Protein AF-0000000069437913 (afdb_homodimer)

Nearest PDB structures (foldseek):
  1gs3-assembly1_A-2  TM=9.142E-01  e=9.177E-11  Pseudomonas putida
  1opy-assembly1_A-2  TM=9.210E-01  e=1.032E-10  Pseudomonas putida
  3oxa-assembly2_D  TM=9.075E-01  e=1.859E-10  Pseudomonas putida
  1e97-assembly1_A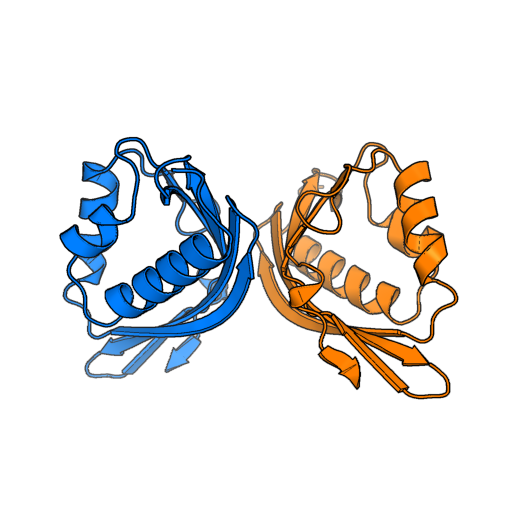-2  TM=9.218E-01  e=3.348E-10  Pseudomonas putida
  3ipt-assembly2_D  TM=9.131E-01  e=4.236E-10  Pseudomonas putida

pLDDT: mean 96.59, std 4.54, range [58.03, 98.88]

Secondary structure (DSSP, 8-state):
----HHHHHHHHHHHHHHHHH--HHHHHTTEEEEEEEE-STTSPEEESHHHHHHHHHTTTTSEEEEEEEEEEE-SSEEEEEEEEEEEETTEEEEE--EEEEEE-TTS-EEEEEEE--GGGPEE-/----HHHHHHHHHHHHHHHHH--HHHHHTTEEEEEEEE-STTSPEEESHHHHHHHHHTTTTSEEEEEEEEEEE-SSEEEEEEEEEEEETTEEEEE--EEEEEE-TTS-EEEEEEE--GGGPEE-

InterPro domains:
  IPR032710 NTF2-like domain superfamily [SSF54427] (4-118)
  IPR037401 SnoaL-like domain [PF12680] (12-111)

Sequence (248 aa):
MTVTREHVLAVVQSYCDLLTSGTAAQIADLYADDATVEDPLGADVLKGREAIQGFYATIEPLDRHGELKLVRATDNEAAFNFELTIRHDNGGMVIAPIDVMTFNDEGKITSMRAFWTQDDIKQLMTVTREHVLAVVQSYCDLLTSGTAAQIADLYADDATVEDPLGADVLKGREAIQGFYATIEPLDRHGELKLVRATDNEAAFNFELTIRHDNGGMVIAPIDVMTFNDEGKITSMRAFWTQDDIKQL

Organism: Mycobacteroides abscessus (strain ATCC 19977 / DSM 44196 / CCUG 20993 / CIP 104536 / JCM 13569 / NCTC 13031 / TMC 1543 / L948) (NCBI:txid561007)

Radius of gyration: 18.68 Å; Cα contacts (8 Å, |Δi|>4): 581; chains: 2; bounding box: 47×55×39 Å

Structure (mmCIF, N/CA/C/O backbone):
data_AF-0000000069437913-model_v1
#
loop_
_entity.id
_entity.type
_entity.pdbx_description
1 polymer 'SnoaL-like domain-containing protein'
#
loop_
_atom_site.group_PDB
_atom_site.id
_atom_site.type_symbol
_atom_site.label_atom_id
_atom_site.label_alt_id
_atom_site.label_comp_id
_atom_site.label_asym_id
_atom_site.label_entity_id
_atom_site.label_seq_id
_atom_site.pdbx_PDB_ins_code
_atom_site.Cartn_x
_atom_site.Cartn_y
_atom_site.Cartn_z
_atom_site.occupancy
_atom_site.B_iso_or_equiv
_atom_site.auth_seq_id
_atom_site.auth_comp_id
_atom_site.auth_asym_id
_atom_site.auth_atom_id
_atom_site.pdbx_PDB_model_num
ATOM 1 N N . MET A 1 1 ? 24.078 11.219 5.145 1 58.03 1 MET A N 1
ATOM 2 C CA . MET A 1 1 ? 23.734 10.07 5.984 1 58.03 1 MET A CA 1
ATOM 3 C C . MET A 1 1 ? 22.719 9.172 5.293 1 58.03 1 MET A C 1
ATOM 5 O O . MET A 1 1 ? 21.859 9.648 4.562 1 58.03 1 MET A O 1
ATOM 9 N N . THR A 1 2 ? 23.016 7.906 5.055 1 77.69 2 THR A N 1
ATOM 10 C CA . THR A 1 2 ? 22.188 7.004 4.27 1 77.69 2 THR A CA 1
ATOM 11 C C . THR A 1 2 ? 20.875 6.691 5 1 77.69 2 THR A C 1
ATOM 13 O O . THR A 1 2 ? 20.891 6.391 6.195 1 77.69 2 THR A O 1
ATOM 16 N N . VAL A 1 3 ? 19.797 7.062 4.473 1 90.19 3 VAL A N 1
ATOM 17 C CA . VAL A 1 3 ? 18.484 6.793 5.051 1 90.19 3 VAL A CA 1
ATOM 18 C C . VAL A 1 3 ? 18.328 5.293 5.309 1 90.19 3 VAL A C 1
ATOM 20 O O . VAL A 1 3 ? 18.734 4.469 4.488 1 90.19 3 VAL A O 1
ATOM 23 N N . THR A 1 4 ? 17.828 4.965 6.559 1 94.75 4 THR A N 1
ATOM 24 C CA . THR A 1 4 ? 17.609 3.576 6.945 1 94.75 4 THR A CA 1
ATOM 25 C C . THR A 1 4 ? 16.125 3.258 7.012 1 94.75 4 THR A C 1
ATOM 27 O O . THR A 1 4 ? 15.289 4.164 6.992 1 94.75 4 THR A O 1
ATOM 30 N N . ARG A 1 5 ? 15.867 1.973 7.051 1 95.62 5 ARG A N 1
ATOM 31 C CA . ARG A 1 5 ? 14.484 1.532 7.227 1 95.62 5 ARG A CA 1
ATOM 32 C C . ARG A 1 5 ? 13.883 2.109 8.5 1 95.62 5 ARG A C 1
ATOM 34 O O . ARG A 1 5 ? 12.719 2.521 8.516 1 95.62 5 ARG A O 1
ATOM 41 N N . GLU A 1 6 ? 14.641 2.139 9.57 1 95.75 6 GLU A N 1
ATOM 42 C CA . GLU A 1 6 ? 14.188 2.691 10.836 1 95.75 6 GLU A CA 1
ATOM 43 C C . GLU A 1 6 ? 13.781 4.156 10.688 1 95.75 6 GLU A C 1
ATOM 45 O O . GLU A 1 6 ? 12.789 4.594 11.266 1 95.75 6 GLU A O 1
ATOM 50 N N . HIS A 1 7 ? 14.57 4.867 9.969 1 96.94 7 HIS A N 1
ATOM 51 C CA . HIS A 1 7 ? 14.25 6.27 9.719 1 96.94 7 HIS A CA 1
ATOM 52 C C . HIS A 1 7 ? 12.945 6.41 8.945 1 96.94 7 HIS A C 1
ATOM 54 O O . HIS A 1 7 ? 12.102 7.238 9.289 1 96.94 7 HIS A O 1
ATOM 60 N N . VAL A 1 8 ? 12.812 5.637 7.891 1 97.62 8 VAL A N 1
ATOM 61 C CA . VAL A 1 8 ? 11.609 5.668 7.066 1 97.62 8 VAL A CA 1
ATOM 62 C C . VAL A 1 8 ? 10.383 5.363 7.922 1 97.62 8 VAL A C 1
ATOM 64 O O . VAL A 1 8 ? 9.383 6.078 7.867 1 97.62 8 VAL A O 1
ATOM 67 N N . LEU A 1 9 ? 10.461 4.344 8.781 1 98 9 LEU A N 1
ATOM 68 C CA . LEU A 1 9 ? 9.359 3.977 9.672 1 98 9 LEU A CA 1
ATOM 69 C C . LEU A 1 9 ? 9.023 5.121 10.617 1 98 9 LEU A C 1
ATOM 71 O O . LEU A 1 9 ? 7.852 5.391 10.883 1 98 9 LEU A O 1
ATOM 75 N N . ALA A 1 10 ? 10.016 5.77 11.094 1 97.94 10 ALA A N 1
ATOM 76 C CA . ALA A 1 10 ? 9.82 6.891 12.008 1 97.94 10 ALA A CA 1
ATOM 77 C C . ALA A 1 10 ? 9.117 8.055 11.32 1 97.94 10 ALA A C 1
ATOM 79 O O . ALA A 1 10 ? 8.258 8.711 11.914 1 97.94 10 ALA A O 1
ATOM 80 N N . VAL A 1 11 ? 9.531 8.328 10.086 1 98.38 11 VAL A N 1
ATOM 81 C CA . VAL A 1 11 ? 8.914 9.422 9.344 1 98.38 11 VAL A CA 1
ATOM 82 C C . VAL A 1 11 ? 7.441 9.109 9.078 1 98.38 11 VAL A C 1
ATOM 84 O O . VAL A 1 11 ? 6.578 9.977 9.227 1 98.38 11 VAL A O 1
ATOM 87 N N . VAL A 1 12 ? 7.129 7.891 8.695 1 98.69 12 VAL A N 1
ATOM 88 C CA . VAL A 1 12 ? 5.75 7.484 8.461 1 98.69 12 VAL A CA 1
ATOM 89 C C . VAL A 1 12 ? 4.93 7.668 9.734 1 98.69 12 VAL A C 1
ATOM 91 O O . VAL A 1 12 ? 3.816 8.195 9.695 1 98.69 12 VAL A O 1
ATOM 94 N N . GLN A 1 13 ? 5.48 7.215 10.875 1 98.56 13 GLN A N 1
ATOM 95 C CA . GLN A 1 13 ? 4.801 7.402 12.156 1 98.56 13 GLN A CA 1
ATOM 96 C C . GLN A 1 13 ? 4.586 8.883 12.453 1 98.56 13 GLN A C 1
ATOM 98 O O . GLN A 1 13 ? 3.5 9.289 12.875 1 98.56 13 GLN A O 1
ATOM 103 N N . SER A 1 14 ? 5.621 9.664 12.297 1 98.44 14 SER A N 1
ATOM 104 C CA . SER A 1 14 ? 5.516 11.102 12.516 1 98.44 14 SER A CA 1
ATOM 105 C C . SER A 1 14 ? 4.438 11.719 11.641 1 98.44 14 SER A C 1
ATOM 107 O O . SER A 1 14 ? 3.701 12.609 12.078 1 98.44 14 SER A O 1
ATOM 109 N N . TYR A 1 15 ? 4.434 11.32 10.352 1 98.62 15 TYR A N 1
ATOM 110 C CA . TYR A 1 15 ? 3.41 11.797 9.43 1 98.62 15 TYR A CA 1
ATOM 111 C C . TYR A 1 15 ? 2.014 11.57 9.992 1 98.62 15 TYR A C 1
ATOM 113 O O . TYR A 1 15 ? 1.207 12.5 10.062 1 98.62 15 TYR A O 1
ATOM 121 N N . CYS A 1 16 ? 1.692 10.383 10.492 1 98.31 16 CYS A N 1
ATOM 122 C CA . CYS A 1 16 ? 0.382 10.062 11.047 1 98.31 16 CYS A CA 1
ATOM 123 C C . CYS A 1 16 ? 0.111 10.867 12.312 1 98.31 16 CYS A C 1
ATOM 125 O O . CYS A 1 16 ? -1.002 11.352 12.516 1 98.31 16 CYS A O 1
ATOM 127 N N . ASP A 1 17 ? 1.141 10.961 13.18 1 98.19 17 ASP A N 1
ATOM 128 C CA . ASP A 1 17 ? 1 11.758 14.391 1 98.19 17 ASP A CA 1
ATOM 129 C C . ASP A 1 17 ? 0.655 13.211 14.062 1 98.19 17 ASP A C 1
ATOM 131 O O . ASP A 1 17 ? -0.213 13.805 14.695 1 98.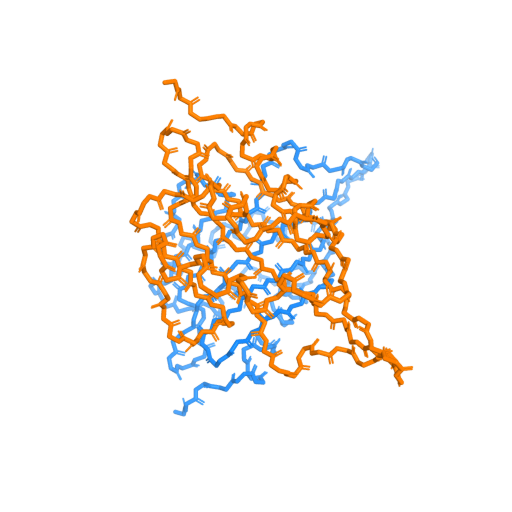19 17 ASP A O 1
ATOM 135 N N . LE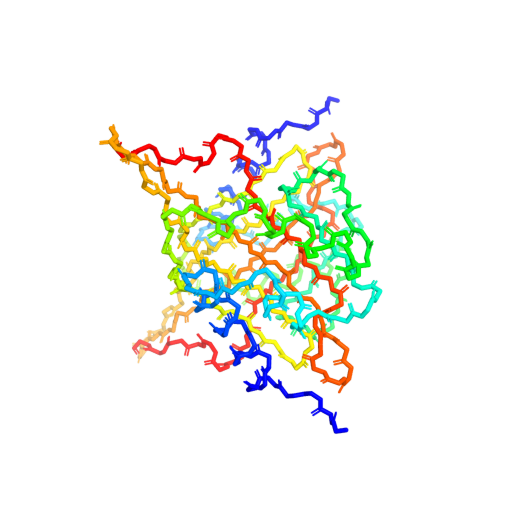U A 1 18 ? 1.37 13.727 13.07 1 98.31 18 LEU A N 1
ATOM 136 C CA . LEU A 1 18 ? 1.172 15.125 12.695 1 98.31 18 LEU A CA 1
ATOM 137 C C . LEU A 1 18 ? -0.181 15.32 12.023 1 98.31 18 LEU A C 1
ATOM 139 O O . LEU A 1 18 ? -0.792 16.375 12.141 1 98.31 18 LEU A O 1
ATOM 143 N N . LEU A 1 19 ? -0.685 14.344 11.25 1 97.38 19 LEU A N 1
ATOM 144 C CA . LEU A 1 19 ? -2.039 14.414 10.711 1 97.38 19 LEU A CA 1
ATOM 145 C C . LEU A 1 19 ? -3.062 14.57 11.836 1 97.38 19 LEU A C 1
ATOM 147 O O . LEU A 1 19 ? -4.125 15.156 11.633 1 97.38 19 LEU A O 1
ATOM 151 N N . THR A 1 20 ? -2.768 13.984 13 1 96.94 20 THR A N 1
ATOM 152 C CA . THR A 1 20 ? -3.67 14.039 14.141 1 96.94 20 THR A CA 1
ATOM 153 C C . THR A 1 20 ? -3.635 15.422 14.797 1 96.94 20 THR A C 1
ATOM 155 O O . THR A 1 20 ? -4.68 15.992 15.117 1 96.94 20 THR A O 1
ATOM 158 N N . SER A 1 21 ? -2.383 15.992 14.945 1 95.88 21 SER A N 1
ATOM 159 C CA . SER A 1 21 ? -2.334 17.156 15.828 1 95.88 21 SER A CA 1
ATOM 160 C C . SER A 1 21 ? -1.354 18.203 15.312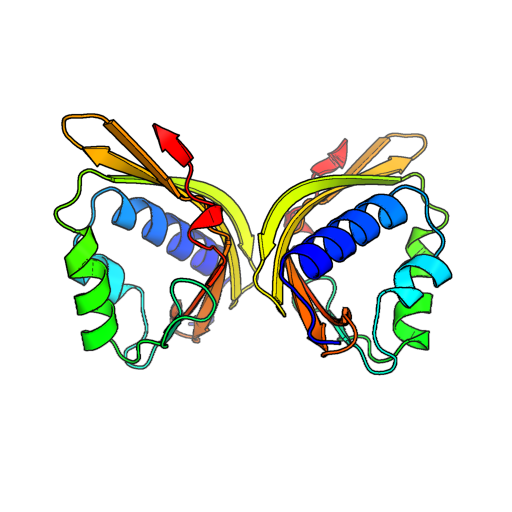 1 95.88 21 SER A C 1
ATOM 162 O O . SER A 1 21 ? -1.175 19.25 15.93 1 95.88 21 SER A O 1
ATOM 164 N N . GLY A 1 22 ? -0.72 17.922 14.219 1 97.38 22 GLY A N 1
ATOM 165 C CA . GLY A 1 22 ? 0.305 18.844 13.742 1 97.38 22 GLY A CA 1
ATOM 166 C C . GLY A 1 22 ? -0.246 19.938 12.859 1 97.38 22 GLY A C 1
ATOM 167 O O . GLY A 1 22 ? -1.435 19.953 12.531 1 97.38 22 GLY A O 1
ATOM 168 N N . THR A 1 23 ? 0.633 20.922 12.508 1 98.19 23 THR A N 1
ATOM 169 C CA . THR A 1 23 ? 0.297 22 11.578 1 98.19 23 THR A CA 1
ATOM 170 C C . THR A 1 23 ? 0.65 21.609 10.148 1 98.19 23 THR A C 1
ATOM 172 O O . THR A 1 23 ? 1.403 20.656 9.93 1 98.19 23 THR A O 1
ATOM 175 N N . ALA A 1 24 ? 0.096 22.391 9.211 1 98.25 24 ALA A N 1
ATOM 176 C CA . ALA A 1 24 ? 0.416 22.188 7.801 1 98.25 24 ALA A CA 1
ATOM 177 C C . ALA A 1 24 ? 1.916 22.328 7.555 1 98.25 24 ALA A C 1
ATOM 179 O O . ALA A 1 24 ? 2.496 21.562 6.781 1 98.25 24 ALA A O 1
ATOM 180 N N . ALA A 1 25 ? 2.516 23.297 8.18 1 98.38 25 ALA A N 1
ATOM 181 C CA . ALA A 1 25 ? 3.945 23.531 8.008 1 98.38 25 ALA A CA 1
ATOM 182 C C . ALA A 1 25 ? 4.77 22.375 8.539 1 98.38 25 ALA A C 1
ATOM 184 O O . ALA A 1 25 ? 5.762 21.969 7.926 1 98.38 25 ALA A O 1
ATOM 185 N N . GLN A 1 26 ? 4.391 21.828 9.672 1 98.56 26 GLN A N 1
ATOM 186 C CA . GLN A 1 26 ? 5.094 20.703 10.258 1 98.56 26 GLN A CA 1
ATOM 187 C C . GLN A 1 26 ? 5.02 19.469 9.359 1 98.56 26 GLN A C 1
ATOM 189 O O . GLN A 1 26 ? 6.012 18.75 9.188 1 98.56 26 GLN A O 1
ATOM 194 N N . ILE A 1 27 ? 3.803 19.203 8.812 1 98.56 27 ILE A N 1
ATOM 195 C CA . ILE A 1 27 ? 3.65 18.078 7.902 1 98.56 27 ILE A CA 1
ATOM 196 C C . ILE A 1 27 ? 4.492 18.297 6.648 1 98.56 27 ILE A C 1
ATOM 198 O O . ILE A 1 27 ? 5.223 17.406 6.215 1 98.56 27 ILE A O 1
ATOM 202 N N . ALA A 1 28 ? 4.43 19.5 6.078 1 98.5 28 ALA A N 1
ATOM 203 C CA . ALA A 1 28 ? 5.18 19.844 4.867 1 98.5 28 ALA A CA 1
ATOM 204 C C . ALA A 1 28 ? 6.68 19.688 5.094 1 98.5 28 ALA A C 1
ATOM 206 O O . ALA A 1 28 ? 7.43 19.406 4.16 1 98.5 28 ALA A O 1
ATOM 207 N N . ASP A 1 29 ? 7.137 19.875 6.305 1 98.31 29 ASP A N 1
ATOM 208 C CA . ASP A 1 29 ? 8.555 19.797 6.637 1 98.31 29 ASP A CA 1
ATOM 209 C C . ASP A 1 29 ? 9.086 18.375 6.473 1 98.31 29 ASP A C 1
ATOM 211 O O . ASP A 1 29 ? 10.305 18.172 6.383 1 98.31 29 ASP A O 1
ATOM 215 N N . LEU A 1 30 ? 8.234 17.391 6.445 1 98.5 30 LEU A N 1
ATOM 216 C CA . LEU A 1 30 ? 8.648 16.016 6.227 1 98.5 30 LEU A CA 1
ATOM 217 C C . LEU A 1 30 ? 9.031 15.781 4.77 1 98.5 30 LEU A C 1
ATOM 219 O O . LEU A 1 30 ? 9.695 14.797 4.445 1 98.5 30 LEU A O 1
ATOM 223 N N . TYR A 1 31 ? 8.555 16.688 3.881 1 98.75 31 TYR A N 1
ATOM 224 C CA . TYR A 1 31 ? 8.719 16.516 2.441 1 98.75 31 TYR A CA 1
ATOM 225 C C . TYR A 1 31 ? 9.938 17.266 1.933 1 98.75 31 TYR A C 1
ATOM 227 O O . TYR A 1 31 ? 10.312 18.297 2.486 1 98.75 31 TYR A O 1
ATOM 235 N N . ALA A 1 32 ? 10.586 16.703 0.875 1 98.44 32 ALA A N 1
ATOM 236 C CA . ALA A 1 32 ? 11.594 17.453 0.12 1 98.44 32 ALA A CA 1
ATOM 237 C C . ALA A 1 32 ? 10.977 18.656 -0.583 1 98.44 32 ALA A C 1
ATOM 239 O O . ALA A 1 32 ? 9.773 18.672 -0.853 1 98.44 32 ALA A O 1
ATOM 240 N N . ASP A 1 33 ? 11.75 19.578 -1.007 1 97.56 33 ASP A N 1
ATOM 241 C CA . ASP A 1 33 ? 11.281 20.844 -1.566 1 97.56 33 ASP A CA 1
ATOM 242 C C . ASP A 1 33 ? 10.57 20.625 -2.898 1 97.56 33 ASP A C 1
ATOM 244 O O . ASP A 1 33 ? 9.656 21.375 -3.256 1 97.56 33 ASP A O 1
ATOM 248 N N . ASP A 1 34 ? 10.984 19.641 -3.574 1 97.81 34 ASP A N 1
ATOM 249 C CA . ASP A 1 34 ? 10.414 19.391 -4.895 1 97.81 34 ASP A CA 1
ATOM 250 C C . ASP A 1 34 ? 9.523 18.141 -4.871 1 97.81 34 ASP A C 1
ATOM 252 O O . ASP A 1 34 ? 9.305 17.516 -5.902 1 97.81 34 ASP A O 1
ATOM 256 N N . ALA A 1 35 ? 9.078 17.766 -3.719 1 98.75 35 ALA A N 1
ATOM 257 C CA . ALA A 1 35 ? 8.281 16.547 -3.555 1 98.75 35 ALA A CA 1
ATOM 258 C C . ALA A 1 35 ? 6.945 16.672 -4.281 1 98.75 35 ALA A C 1
ATOM 260 O O . ALA A 1 35 ? 6.523 17.781 -4.633 1 98.75 35 ALA A O 1
ATOM 261 N N . THR A 1 36 ? 6.316 15.539 -4.543 1 98.81 36 THR A N 1
ATOM 262 C CA . THR A 1 36 ? 5.004 15.5 -5.176 1 98.81 36 THR A CA 1
ATOM 263 C C . THR A 1 36 ? 4.008 14.734 -4.309 1 98.81 36 THR A C 1
ATOM 265 O O . THR A 1 36 ? 4.387 13.805 -3.596 1 98.81 36 THR A O 1
ATOM 268 N N . VAL A 1 37 ? 2.723 15.141 -4.387 1 98.69 37 VAL A N 1
ATOM 269 C CA . VAL A 1 37 ? 1.638 14.469 -3.676 1 98.69 37 VAL A CA 1
ATOM 270 C C . VAL A 1 37 ? 0.465 14.242 -4.625 1 98.69 37 VAL A C 1
ATOM 272 O O . VAL A 1 37 ? -0.006 15.172 -5.281 1 98.69 37 VAL A O 1
ATOM 275 N N . GLU A 1 38 ? 0.134 13.047 -4.805 1 98.44 38 GLU A N 1
ATOM 276 C CA . GLU A 1 38 ? -1.088 12.641 -5.496 1 98.44 38 GLU A CA 1
ATOM 277 C C . GLU A 1 38 ? -2.131 12.125 -4.508 1 98.44 38 GLU A C 1
ATOM 279 O O . GLU A 1 38 ? -2.016 11 -4.012 1 98.44 38 GLU A O 1
ATOM 284 N N . ASP A 1 39 ? -3.139 12.938 -4.191 1 96.94 39 ASP A N 1
ATOM 285 C CA . ASP A 1 39 ? -4.125 12.594 -3.174 1 96.94 39 ASP A CA 1
ATOM 286 C C . ASP A 1 39 ? -5.492 13.188 -3.506 1 96.94 39 ASP A C 1
ATOM 288 O O . ASP A 1 39 ? -5.68 14.406 -3.418 1 96.94 39 ASP A O 1
ATOM 292 N N . PRO A 1 40 ? -6.535 12.273 -3.828 1 96.31 40 PRO A N 1
ATOM 293 C CA . PRO A 1 40 ? -6.469 10.812 -3.949 1 96.31 40 PRO A CA 1
ATOM 294 C C . PRO A 1 40 ? -5.828 10.359 -5.258 1 96.31 40 PRO A C 1
ATOM 296 O O . PRO A 1 40 ? -5.395 11.188 -6.059 1 96.31 40 PRO A O 1
ATOM 299 N N . LEU A 1 41 ? -5.699 8.969 -5.34 1 92.06 41 LEU A N 1
ATOM 300 C CA . LEU A 1 41 ? -5.191 8.383 -6.574 1 92.06 41 LEU A CA 1
ATOM 301 C C . LEU A 1 41 ? -5.965 8.898 -7.781 1 92.06 41 LEU A C 1
ATOM 303 O O . LEU A 1 41 ? -7.199 8.914 -7.77 1 92.06 41 LEU A O 1
ATOM 307 N N . GLY A 1 42 ? -5.254 9.367 -8.812 1 90.12 42 GLY A N 1
ATOM 308 C CA . GLY A 1 42 ? -5.902 9.875 -10.016 1 90.12 42 GLY A CA 1
ATOM 309 C C . GLY A 1 42 ? -6.105 11.375 -10 1 90.12 42 GLY A C 1
ATOM 310 O O . GLY A 1 42 ? -6.438 11.969 -11.023 1 90.12 42 GLY A O 1
ATOM 311 N N . ALA A 1 43 ? -6.051 12.016 -8.852 1 93.31 43 ALA A N 1
ATOM 312 C CA . ALA A 1 43 ? -6.172 13.469 -8.766 1 93.31 43 ALA A CA 1
ATOM 313 C C . ALA A 1 43 ? -4.949 14.156 -9.359 1 93.31 43 ALA A C 1
ATOM 315 O O . ALA A 1 43 ? -3.939 13.508 -9.648 1 93.31 43 ALA A O 1
ATOM 316 N N . ASP A 1 44 ? -5.066 15.453 -9.531 1 95.75 44 ASP A N 1
ATOM 317 C CA . ASP A 1 44 ? -3.922 16.25 -9.961 1 95.75 44 ASP A CA 1
ATOM 318 C C . ASP A 1 44 ? -2.783 16.172 -8.953 1 95.75 44 ASP A C 1
ATOM 320 O O . ASP A 1 44 ? -3.016 16.219 -7.742 1 95.75 44 ASP A O 1
ATOM 324 N N . VAL A 1 45 ? -1.619 16.047 -9.5 1 98 45 VAL A N 1
ATOM 325 C CA . VAL A 1 45 ? -0.431 15.914 -8.664 1 98 45 VAL A CA 1
ATOM 326 C C . VAL A 1 45 ? 0.03 17.297 -8.195 1 98 45 VAL A C 1
ATOM 328 O O . VAL A 1 45 ? 0.24 18.203 -9.008 1 98 45 VAL A O 1
ATOM 331 N N . LEU A 1 46 ? 0.103 17.484 -6.852 1 98.5 46 LEU A N 1
ATOM 332 C CA . LEU A 1 46 ? 0.722 18.672 -6.27 1 98.5 46 LEU A CA 1
ATOM 333 C C . LEU A 1 46 ? 2.242 18.578 -6.352 1 98.5 46 LEU A C 1
ATOM 335 O O . LEU A 1 46 ? 2.82 17.516 -6.16 1 98.5 46 LEU A O 1
ATOM 339 N N . LYS A 1 47 ? 2.871 19.75 -6.617 1 98.5 47 LYS A N 1
ATOM 340 C CA . LYS A 1 47 ? 4.328 19.766 -6.719 1 98.5 47 LYS A CA 1
ATOM 341 C C . LYS A 1 47 ? 4.922 20.906 -5.906 1 98.5 47 LYS A C 1
ATOM 343 O O . LYS A 1 47 ? 4.523 22.062 -6.07 1 98.5 47 LYS A O 1
ATOM 348 N N . GLY A 1 48 ? 5.867 20.469 -5.109 1 98.38 48 GLY A N 1
ATOM 349 C CA . GLY A 1 48 ? 6.609 21.484 -4.371 1 98.38 48 GLY A CA 1
ATOM 350 C C . GLY A 1 48 ? 6.031 21.766 -2.996 1 98.38 48 GLY A C 1
ATOM 351 O O . GLY A 1 48 ? 4.848 21.516 -2.754 1 98.38 48 GLY A O 1
ATOM 352 N N . ARG A 1 49 ? 6.902 22.266 -2.186 1 97.44 49 ARG A N 1
ATOM 353 C CA . ARG A 1 49 ? 6.59 22.453 -0.771 1 97.44 49 ARG A CA 1
ATOM 354 C C . ARG A 1 49 ? 5.402 23.391 -0.588 1 97.44 49 ARG A C 1
ATOM 356 O O . ARG A 1 49 ? 4.543 23.156 0.263 1 97.44 49 ARG A O 1
ATOM 363 N N . GLU A 1 50 ? 5.34 24.469 -1.279 1 98 50 GLU A N 1
ATOM 364 C CA . GLU A 1 50 ? 4.262 25.438 -1.128 1 98 50 GLU A CA 1
ATOM 365 C C . GLU A 1 50 ? 2.904 24.812 -1.439 1 98 50 GLU A C 1
ATOM 367 O O . GLU A 1 50 ? 1.949 24.984 -0.677 1 98 50 GLU A O 1
ATOM 372 N N . ALA A 1 51 ? 2.818 24.156 -2.58 1 98.38 51 ALA A N 1
ATOM 373 C CA . ALA A 1 51 ? 1.577 23.484 -2.955 1 98.38 51 ALA A CA 1
ATOM 374 C C . ALA A 1 51 ? 1.182 22.438 -1.915 1 98.38 51 ALA A C 1
ATOM 376 O O . ALA A 1 51 ? 0.01 22.328 -1.546 1 98.38 51 ALA A O 1
ATOM 377 N N . ILE A 1 52 ? 2.148 21.672 -1.435 1 98.56 52 ILE A N 1
ATOM 378 C CA . ILE A 1 52 ? 1.91 20.609 -0.463 1 98.56 52 ILE A CA 1
ATOM 379 C C . ILE A 1 52 ? 1.443 21.219 0.859 1 98.56 52 ILE A C 1
ATOM 381 O O . ILE A 1 52 ? 0.471 20.75 1.455 1 98.56 52 ILE A O 1
ATOM 385 N N . GLN A 1 53 ? 2.152 22.25 1.303 1 98.56 53 GLN A N 1
ATOM 386 C CA . GLN A 1 53 ? 1.724 22.922 2.527 1 98.56 53 GLN A CA 1
ATOM 387 C C . GLN A 1 53 ? 0.307 23.469 2.387 1 98.56 53 GLN A C 1
ATOM 389 O O . GLN A 1 53 ? -0.484 23.406 3.33 1 98.56 53 GLN A O 1
ATOM 394 N N . GLY A 1 54 ? 0.001 24.078 1.244 1 98.38 54 GLY A N 1
ATOM 395 C CA . GLY A 1 54 ? -1.347 24.562 0.982 1 98.38 54 GLY A CA 1
ATOM 396 C C . GLY A 1 54 ? -2.396 23.469 1.085 1 98.38 54 GLY A C 1
ATOM 397 O O . GLY A 1 54 ? -3.482 23.703 1.622 1 98.38 54 GLY A O 1
ATOM 398 N N . PHE A 1 55 ? -2.1 22.359 0.523 1 98 55 PHE A N 1
ATOM 399 C CA . PHE A 1 55 ? -2.992 21.203 0.587 1 98 55 PHE A CA 1
ATOM 400 C C . PHE A 1 55 ? -3.295 20.828 2.035 1 98 55 PHE A C 1
ATOM 402 O O . PHE A 1 55 ? -4.457 20.688 2.416 1 98 55 PHE A O 1
ATOM 409 N N . TYR A 1 56 ? -2.297 20.672 2.902 1 98.12 56 TYR A N 1
ATOM 410 C CA . TYR A 1 56 ? -2.48 20.25 4.289 1 98.12 56 TYR A CA 1
ATOM 411 C C . TYR A 1 56 ? -3.096 21.375 5.117 1 98.12 56 TYR A C 1
ATOM 413 O O . TYR A 1 56 ? -3.654 21.125 6.188 1 98.12 56 TYR A O 1
ATOM 421 N N . ALA A 1 57 ? -2.957 22.641 4.699 1 98.25 57 ALA A N 1
ATOM 422 C CA . ALA A 1 57 ? -3.604 23.766 5.375 1 98.25 57 ALA A CA 1
ATOM 423 C C . ALA A 1 57 ? -5.121 23.594 5.375 1 98.25 57 ALA A C 1
ATOM 425 O O . ALA A 1 57 ? -5.805 24.094 6.273 1 98.25 57 ALA A O 1
ATOM 426 N N . THR A 1 58 ? -5.641 22.922 4.375 1 95.88 58 THR A N 1
ATOM 427 C CA . THR A 1 58 ? -7.078 22.703 4.266 1 95.88 58 THR A CA 1
ATOM 428 C C . THR A 1 58 ? -7.555 21.688 5.293 1 95.88 58 THR A C 1
ATOM 430 O O . THR A 1 58 ? -8.742 21.641 5.637 1 95.88 58 THR A O 1
ATOM 433 N N . ILE A 1 59 ? -6.707 20.828 5.797 1 94.88 59 ILE A N 1
ATOM 434 C CA . ILE A 1 59 ? -7.043 19.781 6.75 1 94.88 59 ILE A CA 1
ATOM 435 C C . ILE A 1 59 ? -6.746 20.25 8.172 1 94.88 59 ILE A C 1
ATOM 437 O O . ILE A 1 59 ? -7.344 19.766 9.133 1 94.88 59 ILE A O 1
ATOM 441 N N . GLU A 1 60 ? -5.852 21.141 8.32 1 96.38 60 GLU A N 1
ATOM 442 C CA . GLU A 1 60 ? -5.324 21.609 9.602 1 96.38 60 GLU A CA 1
ATOM 443 C C . GLU A 1 60 ? -6.449 22.031 10.539 1 96.38 60 GLU A C 1
ATOM 445 O O . GLU A 1 60 ? -6.441 21.672 11.719 1 96.38 60 GLU A O 1
ATOM 450 N N . PRO A 1 61 ? -7.512 22.766 10.094 1 95.5 61 PRO A N 1
ATOM 451 C CA . PRO A 1 61 ? -8.531 23.234 11.031 1 95.5 61 PRO A CA 1
ATOM 452 C C . PRO A 1 61 ? -9.539 22.156 11.406 1 95.5 61 PRO A C 1
ATOM 454 O O . PRO A 1 61 ? -10.383 22.359 12.281 1 95.5 61 PRO A O 1
ATOM 457 N N . LEU A 1 62 ? -9.5 21.031 10.773 1 95.25 62 LEU A N 1
ATOM 458 C CA . LEU A 1 62 ? -10.492 19.984 11.008 1 95.25 62 LEU A CA 1
ATOM 459 C C . LEU A 1 62 ? -10.195 19.234 12.305 1 95.25 62 LEU A C 1
ATOM 461 O O . LEU A 1 62 ? -9.047 19.172 12.75 1 95.25 62 LEU A O 1
ATOM 465 N N . ASP A 1 63 ? -11.258 18.781 12.953 1 96.44 63 ASP A N 1
ATOM 466 C CA . ASP A 1 63 ? -11.102 17.781 14.016 1 96.44 63 ASP A CA 1
ATOM 467 C C . ASP A 1 63 ? -10.773 16.406 13.438 1 96.44 63 ASP A C 1
ATOM 469 O O . ASP A 1 63 ? -11.648 15.734 12.891 1 96.44 63 ASP A O 1
ATOM 473 N N . ARG A 1 64 ? -9.617 16 13.641 1 97.25 64 ARG A N 1
ATOM 474 C CA . ARG A 1 64 ? -9.117 14.828 12.922 1 97.25 64 ARG A CA 1
ATOM 475 C C . ARG A 1 64 ? -8.242 13.961 13.82 1 97.25 64 ARG A C 1
ATOM 477 O O . ARG A 1 64 ? -7.637 14.461 14.773 1 97.25 64 ARG A O 1
ATOM 484 N N . HIS A 1 65 ? -8.156 12.734 13.492 1 97.62 65 HIS A N 1
ATOM 485 C CA . HIS A 1 65 ? -7.316 11.758 14.18 1 97.62 65 HIS A CA 1
ATOM 486 C C . HIS A 1 65 ? -6.777 10.711 13.203 1 97.62 65 HIS A C 1
ATOM 488 O O . HIS A 1 65 ? -7.551 10.039 12.516 1 97.62 65 HIS A O 1
ATOM 494 N N . GLY A 1 66 ? -5.508 10.633 13.125 1 97.88 66 GLY A N 1
ATOM 495 C CA . GLY A 1 66 ? -4.848 9.625 12.32 1 97.88 66 GLY A CA 1
ATOM 496 C C . GLY A 1 66 ? -4.285 8.477 13.141 1 97.88 66 GLY A C 1
ATOM 497 O O . GLY A 1 66 ? -3.684 8.695 14.188 1 97.88 66 GLY A O 1
ATOM 498 N N . GLU A 1 67 ? -4.488 7.309 12.664 1 98.44 67 GLU A N 1
ATOM 499 C CA . GLU A 1 67 ? -3.953 6.121 13.328 1 98.44 67 GLU A CA 1
ATOM 500 C C . GLU A 1 67 ? -3.316 5.168 12.32 1 98.44 67 GLU A C 1
ATOM 502 O O . GLU A 1 67 ? -3.994 4.656 11.422 1 98.44 67 GLU A O 1
ATOM 507 N N . LEU A 1 68 ? -2.033 4.941 12.484 1 98.69 68 LEU A N 1
ATOM 508 C CA . LEU A 1 68 ? -1.321 3.994 11.633 1 98.69 68 LEU A CA 1
ATOM 509 C C . LEU A 1 68 ? -1.77 2.564 11.922 1 98.69 68 LEU A C 1
ATOM 511 O O . LEU A 1 68 ? -1.808 2.141 13.078 1 98.69 68 LEU A O 1
ATOM 515 N N . LYS A 1 69 ? -2.178 1.843 10.906 1 98.5 69 LYS A N 1
ATOM 516 C CA . LYS A 1 69 ? -2.688 0.487 11.086 1 98.5 69 LYS A CA 1
ATOM 517 C C . LYS A 1 69 ? -1.653 -0.551 10.664 1 98.5 69 LYS A C 1
ATOM 519 O O . LYS A 1 69 ? -1.481 -1.574 11.328 1 98.5 69 LYS A O 1
ATOM 524 N N . LEU A 1 70 ? -0.962 -0.394 9.555 1 98.44 70 LEU A N 1
ATOM 525 C CA . LEU A 1 70 ? 0.042 -1.288 8.984 1 98.44 70 LEU A CA 1
ATOM 526 C C . LEU A 1 70 ? 1.071 -0.507 8.18 1 98.44 70 LEU A C 1
ATOM 528 O O . LEU A 1 70 ? 0.713 0.399 7.422 1 98.44 70 LEU A O 1
ATOM 532 N N . VAL A 1 71 ? 2.33 -0.842 8.305 1 98.62 71 VAL A N 1
ATOM 533 C CA . VAL A 1 71 ? 3.371 -0.213 7.496 1 98.62 71 VAL A CA 1
ATOM 534 C C . VAL A 1 71 ? 4.375 -1.267 7.031 1 98.62 71 VAL A C 1
ATOM 536 O O . VAL A 1 71 ? 4.734 -2.168 7.793 1 98.62 71 VAL A O 1
ATOM 539 N N . ARG A 1 72 ? 4.77 -1.221 5.805 1 98.69 72 ARG A N 1
ATOM 540 C CA . ARG A 1 72 ? 5.875 -1.944 5.184 1 98.69 72 ARG A CA 1
ATOM 541 C C . ARG A 1 72 ? 6.883 -0.98 4.57 1 98.69 72 ARG A C 1
ATOM 543 O O . ARG A 1 72 ? 6.508 -0.042 3.865 1 98.69 72 ARG A O 1
ATOM 550 N N . ALA A 1 73 ? 8.125 -1.21 4.844 1 97.62 73 ALA A N 1
ATOM 551 C CA . ALA A 1 73 ? 9.109 -0.216 4.414 1 97.62 73 ALA A CA 1
ATOM 552 C C . ALA A 1 73 ? 10.461 -0.865 4.129 1 97.62 73 ALA A C 1
ATOM 554 O O . ALA A 1 73 ? 10.766 -1.936 4.66 1 97.62 73 ALA A O 1
ATOM 555 N N . THR A 1 74 ? 11.219 -0.254 3.234 1 95 74 THR A N 1
ATOM 556 C CA . THR A 1 74 ? 12.656 -0.435 3.086 1 95 74 THR A CA 1
ATOM 557 C C . THR A 1 74 ? 13.406 0.827 3.5 1 95 74 THR A C 1
ATOM 559 O O . THR A 1 74 ? 12.906 1.618 4.301 1 95 74 THR A O 1
ATOM 562 N N . ASP A 1 75 ? 14.609 1.006 2.93 1 93.62 75 ASP A N 1
ATOM 563 C CA . ASP A 1 75 ? 15.422 2.152 3.332 1 93.62 75 ASP A CA 1
ATOM 564 C C . ASP A 1 75 ? 15.07 3.387 2.498 1 93.62 75 ASP A C 1
ATOM 566 O O . ASP A 1 75 ? 15.578 4.48 2.758 1 93.62 75 ASP A O 1
ATOM 570 N N . ASN A 1 76 ? 14.156 3.291 1.557 1 95.44 76 ASN A N 1
ATOM 571 C CA . ASN A 1 76 ? 13.867 4.496 0.788 1 95.44 76 ASN A CA 1
ATOM 572 C C . ASN A 1 76 ? 12.43 4.512 0.284 1 95.44 76 ASN A C 1
ATOM 574 O O . ASN A 1 76 ? 12.062 5.34 -0.552 1 95.44 76 ASN A O 1
ATOM 578 N N . GLU A 1 77 ? 11.672 3.568 0.68 1 97.75 77 GLU A N 1
ATOM 579 C CA . GLU A 1 77 ? 10.281 3.514 0.23 1 97.75 77 GLU A CA 1
ATOM 580 C C . GLU A 1 77 ? 9.391 2.85 1.275 1 97.75 77 GLU A C 1
ATOM 582 O O . GLU A 1 77 ? 9.852 2.006 2.047 1 97.75 77 GLU A O 1
ATOM 587 N N . ALA A 1 78 ? 8.164 3.273 1.361 1 98.44 78 ALA A N 1
ATOM 588 C CA . ALA A 1 78 ? 7.211 2.711 2.314 1 98.44 78 ALA A CA 1
ATOM 589 C C . ALA A 1 78 ? 5.809 2.658 1.717 1 98.44 78 ALA A C 1
ATOM 591 O O . ALA A 1 78 ? 5.434 3.518 0.915 1 98.44 78 ALA A O 1
ATOM 592 N N . ALA A 1 79 ? 5.094 1.664 2.018 1 98.81 79 ALA A N 1
ATOM 593 C C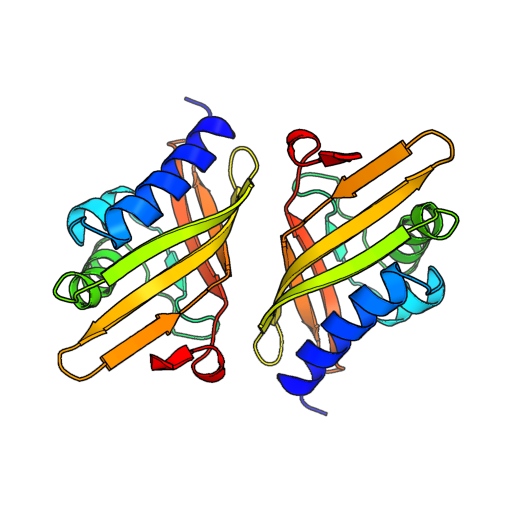A . ALA A 1 79 ? 3.645 1.563 1.859 1 98.81 79 ALA A CA 1
ATOM 594 C C . ALA A 1 79 ? 2.961 1.325 3.203 1 98.81 79 ALA A C 1
ATOM 596 O O . ALA A 1 79 ? 3.449 0.545 4.023 1 98.81 79 ALA A O 1
ATOM 597 N N . PHE A 1 80 ? 1.855 2.012 3.455 1 98.88 80 PHE A N 1
ATOM 598 C CA . PHE A 1 80 ? 1.215 1.883 4.758 1 98.88 80 PHE A CA 1
ATOM 599 C C . PHE A 1 80 ? -0.27 2.211 4.668 1 98.88 80 PHE A C 1
ATOM 601 O O . PHE A 1 80 ? -0.692 2.959 3.783 1 98.88 80 PHE A O 1
ATOM 608 N N . ASN A 1 81 ? -0.984 1.562 5.496 1 98.81 81 ASN A N 1
ATOM 609 C CA . ASN A 1 81 ? -2.393 1.86 5.73 1 98.81 81 ASN A CA 1
ATOM 610 C C . ASN A 1 81 ? -2.596 2.607 7.047 1 98.81 81 ASN A C 1
ATOM 612 O O . ASN A 1 81 ? -1.997 2.258 8.062 1 98.81 81 ASN A O 1
ATOM 616 N N . PHE A 1 82 ? -3.348 3.641 7.023 1 98.62 82 PHE A N 1
ATOM 617 C CA . PHE A 1 82 ? -3.793 4.348 8.219 1 98.62 82 PHE A CA 1
ATOM 618 C C . PHE A 1 82 ? -5.258 4.75 8.094 1 98.62 82 PHE A C 1
ATOM 620 O O . PHE A 1 82 ? -5.828 4.711 7 1 98.62 82 PHE A O 1
ATOM 627 N N . GLU A 1 83 ? -5.832 5.066 9.227 1 98.38 83 GLU A N 1
ATOM 628 C CA . GLU A 1 83 ? -7.195 5.59 9.273 1 98.38 83 GLU A CA 1
ATOM 629 C C . GLU A 1 83 ? -7.211 7.047 9.719 1 98.38 83 GLU A C 1
ATOM 631 O O . GLU A 1 83 ? -6.633 7.391 10.75 1 98.38 83 GLU A O 1
ATOM 636 N N . LEU A 1 84 ? -7.742 7.891 8.922 1 98.12 84 LEU A N 1
ATOM 637 C CA . LEU A 1 84 ? -7.996 9.281 9.273 1 98.12 84 LEU A CA 1
ATOM 638 C C . LEU A 1 84 ? -9.469 9.5 9.617 1 98.12 84 LEU A C 1
ATOM 640 O O . LEU A 1 84 ? -10.336 9.391 8.742 1 98.12 84 LEU A O 1
ATOM 644 N N . THR A 1 85 ? -9.766 9.727 10.836 1 98.19 85 THR A N 1
ATOM 645 C CA . THR A 1 85 ? -11.117 10.039 11.297 1 98.19 85 THR A CA 1
ATOM 646 C C . THR A 1 85 ? -11.328 11.555 11.375 1 98.19 85 THR A C 1
ATOM 648 O O . THR A 1 85 ? -10.547 12.258 12.016 1 98.19 85 THR A O 1
ATOM 651 N N . ILE A 1 86 ? -12.258 12.055 10.703 1 97.12 86 ILE A N 1
ATOM 652 C CA . ILE A 1 86 ? -12.648 13.461 10.75 1 97.12 86 ILE A CA 1
ATOM 653 C C . ILE A 1 86 ? -14.023 13.602 11.398 1 97.12 86 ILE A C 1
ATOM 655 O O . ILE A 1 86 ? -14.977 12.93 10.992 1 97.12 86 ILE A O 1
ATOM 659 N N . ARG A 1 87 ? -14.133 14.438 12.383 1 96 87 ARG A N 1
ATOM 660 C CA . ARG A 1 87 ? -15.383 14.617 13.102 1 96 87 ARG A CA 1
ATOM 661 C C . ARG A 1 87 ? -15.953 16.016 12.883 1 96 87 ARG A C 1
ATOM 663 O O . ARG A 1 87 ? -15.195 16.984 12.727 1 96 87 ARG A O 1
ATOM 670 N N . HIS A 1 88 ? -17.203 16.062 12.789 1 91.06 88 HIS A N 1
ATOM 671 C CA . HIS A 1 88 ? -17.969 17.297 12.781 1 91.06 88 HIS A CA 1
ATOM 672 C C . HIS A 1 88 ? -19.125 17.234 13.766 1 91.06 88 HIS A C 1
ATOM 674 O O . HIS A 1 88 ? -19.375 16.203 14.375 1 91.06 88 HIS A O 1
ATOM 680 N N . ASP A 1 89 ? -19.781 18.359 14 1 86.81 89 ASP A N 1
ATOM 681 C CA . ASP A 1 89 ? -20.844 18.484 14.984 1 86.81 89 ASP A CA 1
ATOM 682 C C . ASP A 1 89 ? -21.906 17.391 14.797 1 86.81 89 ASP A C 1
ATOM 684 O O . ASP A 1 89 ? -22.422 16.828 15.773 1 86.81 89 ASP A O 1
ATOM 688 N N . ASN A 1 90 ? -22.219 17.047 13.664 1 85.44 90 ASN A N 1
ATOM 689 C CA . ASN A 1 90 ? -23.312 16.109 13.422 1 85.44 90 ASN A CA 1
ATOM 690 C C . ASN A 1 90 ? -22.797 14.758 12.93 1 85.44 90 ASN A C 1
ATOM 692 O O . ASN A 1 90 ? -23.531 14.008 12.281 1 85.44 90 ASN A O 1
ATOM 696 N N . GLY A 1 91 ? -21.641 14.5 13.227 1 91.38 91 GLY A N 1
ATOM 697 C CA . GLY A 1 91 ? -21.141 13.203 12.797 1 91.38 91 GLY A CA 1
ATOM 698 C C . GLY A 1 91 ? -19.672 13.227 12.414 1 91.38 91 GLY A C 1
ATOM 699 O O . GLY A 1 91 ? -18.844 13.805 13.125 1 91.38 91 GLY A O 1
ATOM 700 N N . GLY A 1 92 ? -19.297 12.406 11.422 1 96.12 92 GLY A N 1
ATOM 701 C CA . GLY A 1 92 ? -17.922 12.312 10.969 1 96.12 92 GLY A CA 1
ATOM 702 C C . GLY A 1 92 ? -17.734 11.266 9.891 1 96.12 92 GLY A C 1
ATOM 703 O O . GLY A 1 92 ? -18.703 10.68 9.398 1 96.12 92 GLY A O 1
ATOM 704 N N . MET A 1 93 ? -16.562 11.211 9.453 1 96.94 93 MET A N 1
ATOM 705 C CA . MET A 1 93 ? -16.219 10.219 8.445 1 96.9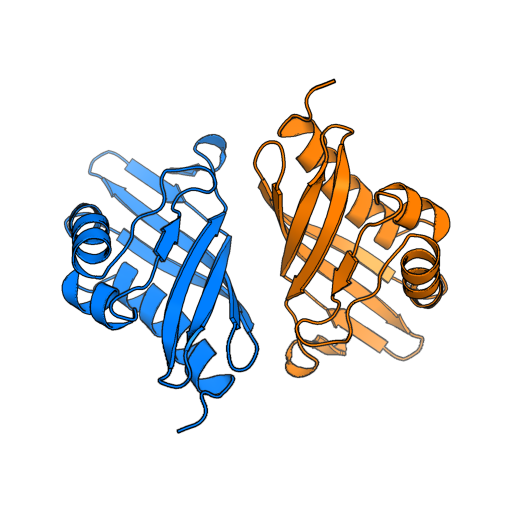4 93 MET A CA 1
ATOM 706 C C . MET A 1 93 ? -14.836 9.625 8.727 1 96.94 93 MET A C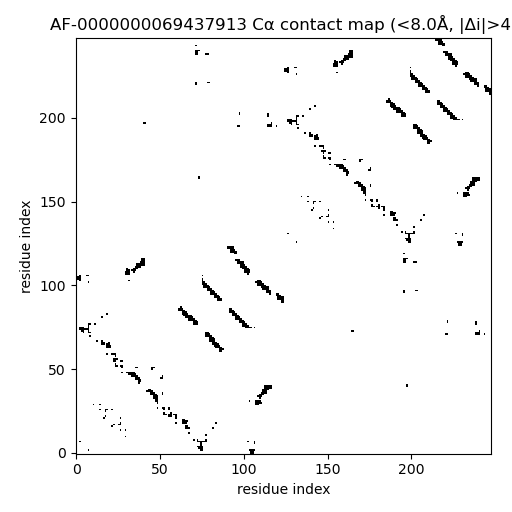 1
ATOM 708 O O . MET A 1 93 ? -14.047 10.203 9.469 1 96.94 93 MET A O 1
ATOM 712 N N . VAL A 1 94 ? -14.641 8.461 8.188 1 97.94 94 VAL A N 1
ATOM 713 C CA . VAL A 1 94 ? -13.344 7.797 8.258 1 97.94 94 VAL A CA 1
ATOM 714 C C . VAL A 1 94 ? -12.844 7.5 6.848 1 97.94 94 VAL A C 1
ATOM 716 O O . VAL A 1 94 ? -13.586 6.969 6.016 1 97.94 94 VAL A O 1
ATOM 719 N N . ILE A 1 95 ? -11.664 7.914 6.578 1 97.5 95 ILE A N 1
ATOM 720 C CA . ILE A 1 95 ? -10.938 7.562 5.367 1 97.5 95 ILE A CA 1
ATOM 721 C C . ILE A 1 95 ? -9.758 6.664 5.715 1 97.5 95 ILE A C 1
ATOM 723 O O . ILE A 1 95 ? -8.977 6.977 6.617 1 97.5 95 ILE A O 1
ATOM 727 N N . ALA A 1 96 ? -9.594 5.562 5.027 1 98.38 96 ALA A N 1
ATOM 728 C CA . ALA A 1 96 ? -8.508 4.629 5.309 1 98.38 96 ALA A CA 1
ATOM 729 C C . ALA A 1 96 ? -7.688 4.355 4.051 1 98.38 96 ALA A C 1
ATOM 731 O O . ALA A 1 96 ? -7.852 3.318 3.404 1 98.38 96 ALA A O 1
ATOM 732 N N . PRO A 1 97 ? -6.773 5.238 3.697 1 98.69 97 PRO A N 1
ATOM 733 C CA . PRO A 1 97 ? -5.973 5.086 2.48 1 98.69 97 PRO A CA 1
ATOM 734 C C . PRO A 1 97 ? -4.836 4.078 2.645 1 98.69 97 PRO A C 1
ATOM 736 O O . PRO A 1 97 ? -4.516 3.68 3.768 1 98.69 97 PRO A O 1
ATOM 739 N N . ILE A 1 98 ? -4.367 3.596 1.592 1 98.81 98 ILE A N 1
ATOM 740 C CA . ILE A 1 98 ? -3.027 3.027 1.487 1 98.81 98 ILE A CA 1
ATOM 741 C C . ILE A 1 98 ? -2.098 4.02 0.792 1 98.81 98 ILE A C 1
ATOM 743 O O . ILE A 1 98 ? -2.268 4.312 -0.394 1 98.81 98 ILE A O 1
ATOM 747 N N . ASP A 1 99 ? -1.147 4.547 1.5 1 98.81 99 ASP A N 1
ATOM 748 C CA . ASP A 1 99 ? -0.209 5.512 0.942 1 98.81 99 ASP A CA 1
ATOM 749 C C . ASP A 1 99 ? 1.108 4.844 0.558 1 98.81 99 ASP A C 1
ATOM 751 O O . ASP A 1 99 ? 1.592 3.959 1.269 1 98.81 99 ASP A O 1
ATOM 755 N N . VAL A 1 100 ? 1.709 5.223 -0.519 1 98.69 100 VAL A N 1
ATOM 756 C CA . VAL A 1 100 ? 3.062 4.848 -0.912 1 98.69 100 VAL A CA 1
ATOM 757 C C . VAL A 1 100 ? 3.959 6.086 -0.92 1 98.69 100 VAL A C 1
ATOM 759 O O . VAL A 1 100 ? 3.625 7.098 -1.541 1 98.69 100 VAL A O 1
ATOM 762 N N . MET A 1 101 ? 5.086 6.012 -0.194 1 98.69 101 MET A N 1
ATOM 763 C CA . MET A 1 101 ? 6.023 7.129 -0.096 1 98.69 101 MET A CA 1
ATOM 764 C C . MET A 1 101 ? 7.406 6.723 -0.589 1 98.69 101 MET A C 1
ATOM 766 O O . MET A 1 101 ? 7.859 5.605 -0.332 1 98.69 101 MET A O 1
ATOM 770 N N . THR A 1 102 ? 8.039 7.617 -1.247 1 98.38 102 THR A N 1
ATOM 771 C CA . THR A 1 102 ? 9.461 7.48 -1.552 1 98.38 102 THR A CA 1
ATOM 772 C C . THR A 1 102 ? 10.281 8.531 -0.804 1 98.38 102 THR A C 1
ATOM 774 O O . THR A 1 102 ? 9.766 9.594 -0.456 1 98.38 102 THR A O 1
ATOM 777 N N . PHE A 1 103 ? 11.578 8.25 -0.619 1 98.25 103 PHE A N 1
ATOM 778 C CA . PHE A 1 103 ? 12.445 9.086 0.213 1 98.25 103 PHE A CA 1
ATOM 779 C C . PHE A 1 103 ? 13.758 9.383 -0.497 1 98.25 103 PHE A C 1
ATOM 781 O O . PHE A 1 103 ? 14.258 8.555 -1.259 1 98.25 103 PHE A O 1
ATOM 788 N N . ASN A 1 104 ? 14.289 10.547 -0.261 1 97.5 104 ASN A N 1
ATOM 789 C CA . ASN A 1 104 ? 15.641 10.82 -0.72 1 97.5 104 ASN A CA 1
ATOM 790 C C . ASN A 1 104 ? 16.672 10.453 0.339 1 97.5 104 ASN A C 1
ATOM 792 O O . ASN A 1 104 ? 16.328 9.953 1.408 1 97.5 104 ASN A O 1
ATOM 796 N N . ASP A 1 105 ? 17.922 10.672 -0.007 1 95.69 105 ASP A N 1
ATOM 797 C CA . ASP A 1 105 ? 19.016 10.242 0.856 1 95.69 105 ASP A CA 1
ATOM 798 C C . ASP A 1 105 ? 19.047 11.039 2.156 1 95.69 105 ASP A C 1
ATOM 800 O O . ASP A 1 105 ? 19.688 10.641 3.125 1 95.69 105 ASP A O 1
ATOM 804 N N . GLU A 1 106 ? 18.344 12.125 2.211 1 95.31 106 GLU A N 1
ATOM 805 C CA . GLU A 1 106 ? 18.281 12.953 3.41 1 95.31 106 GLU A CA 1
ATOM 806 C C . GLU A 1 106 ? 17.125 12.555 4.305 1 95.31 106 GLU A C 1
ATOM 808 O O . GLU A 1 106 ? 16.906 13.156 5.363 1 95.31 106 GLU A O 1
ATOM 813 N N . GLY A 1 107 ? 16.359 11.609 3.865 1 96.19 107 GLY A N 1
ATOM 814 C CA . GLY A 1 107 ? 15.258 11.109 4.672 1 96.19 107 GLY A CA 1
ATOM 815 C C . GLY A 1 107 ? 13.984 11.914 4.492 1 96.19 107 GLY A C 1
ATOM 816 O O . GLY A 1 107 ? 13.047 11.781 5.285 1 96.19 107 GLY A O 1
ATOM 817 N N . LYS A 1 108 ? 13.961 12.742 3.523 1 98.12 108 LYS A N 1
ATOM 818 C CA . LYS A 1 108 ? 12.766 13.516 3.197 1 98.12 108 LYS A CA 1
ATOM 819 C C . LYS A 1 108 ? 11.898 12.773 2.188 1 98.12 108 LYS A C 1
ATOM 821 O O . LYS A 1 108 ? 12.406 12.062 1.319 1 98.12 108 LYS A O 1
ATOM 826 N N . ILE A 1 109 ? 10.555 12.969 2.342 1 98.69 109 ILE A N 1
ATOM 827 C CA . ILE A 1 109 ? 9.625 12.352 1.396 1 98.69 109 ILE A CA 1
ATOM 828 C C . ILE A 1 109 ? 9.758 13.031 0.034 1 98.69 109 ILE A C 1
ATOM 830 O O . ILE A 1 109 ? 9.648 14.258 -0.072 1 98.69 109 ILE A O 1
ATOM 834 N N . THR A 1 110 ? 9.961 12.25 -1.005 1 98.75 110 THR A N 1
ATOM 835 C CA . THR A 1 110 ? 10.078 12.812 -2.346 1 98.75 110 THR A CA 1
ATOM 836 C C . THR A 1 110 ? 8.766 12.656 -3.109 1 98.75 110 THR A C 1
ATOM 838 O O . THR A 1 110 ? 8.508 13.391 -4.066 1 98.75 110 THR A O 1
ATOM 841 N N . SER A 1 111 ? 8.008 11.703 -2.764 1 98.75 111 SER A N 1
ATOM 842 C CA . SER A 1 111 ? 6.688 11.531 -3.361 1 98.75 111 SER A CA 1
ATOM 843 C C . SER A 1 111 ? 5.742 10.797 -2.414 1 98.75 111 SER A C 1
ATOM 845 O O . SER A 1 111 ? 6.176 9.969 -1.611 1 98.75 111 SER A O 1
ATOM 847 N N . MET A 1 112 ? 4.496 11.094 -2.49 1 98.75 112 MET A N 1
ATOM 848 C CA . MET A 1 112 ? 3.42 10.391 -1.797 1 98.75 112 MET A CA 1
ATOM 849 C C . MET A 1 112 ? 2.221 10.195 -2.717 1 98.75 112 MET A C 1
ATOM 851 O O . MET A 1 112 ? 1.758 11.141 -3.357 1 98.75 112 MET A O 1
ATOM 855 N N . ARG A 1 113 ? 1.82 9 -2.877 1 98.56 113 ARG A N 1
ATOM 856 C CA . ARG A 1 113 ? 0.587 8.641 -3.572 1 98.56 113 ARG A CA 1
ATOM 857 C C . ARG A 1 113 ? -0.406 7.98 -2.625 1 98.56 113 ARG A C 1
ATOM 859 O O . ARG A 1 113 ? -0.088 6.969 -1.99 1 98.56 113 ARG A O 1
ATOM 866 N N . ALA A 1 114 ? -1.538 8.57 -2.498 1 98.62 114 ALA A N 1
ATOM 867 C CA . ALA A 1 114 ? -2.559 8.062 -1.584 1 98.62 114 ALA A CA 1
ATOM 868 C C . ALA A 1 114 ? -3.646 7.309 -2.342 1 98.62 114 ALA A C 1
ATOM 870 O O . ALA A 1 114 ? -4.434 7.914 -3.078 1 98.62 114 ALA A O 1
ATOM 871 N N . PHE A 1 115 ? -3.717 6.039 -2.129 1 98.62 115 PHE A N 1
ATOM 872 C CA . PHE A 1 115 ? -4.688 5.172 -2.787 1 98.62 115 PHE A CA 1
ATOM 873 C C . PHE A 1 115 ? -6 5.145 -2.014 1 98.62 115 PHE A C 1
ATOM 875 O O . PHE A 1 115 ? -6.113 4.457 -0.996 1 98.62 115 PHE A O 1
ATOM 882 N N . TRP A 1 116 ? -7.02 5.848 -2.484 1 97.69 116 TRP A N 1
ATOM 883 C CA . TRP A 1 116 ? -8.406 5.836 -2.023 1 97.69 116 TRP A CA 1
ATOM 884 C C . TRP A 1 116 ? -9.305 6.598 -2.988 1 97.69 116 TRP A C 1
ATOM 886 O O . TRP A 1 116 ? -8.82 7.328 -3.855 1 97.69 116 TRP A O 1
ATOM 896 N N . THR A 1 117 ? -10.586 6.32 -2.98 1 95.75 117 THR A N 1
ATOM 897 C CA . THR A 1 117 ? -11.594 7.078 -3.707 1 95.75 117 THR A CA 1
ATOM 898 C C . THR A 1 117 ? -12.734 7.496 -2.775 1 95.75 117 THR A C 1
ATOM 900 O O . THR A 1 117 ? -12.773 7.086 -1.613 1 95.75 117 THR A O 1
ATOM 903 N N . GLN A 1 118 ? -13.617 8.266 -3.34 1 94.31 118 GLN A N 1
ATOM 904 C CA . GLN A 1 118 ? -14.773 8.719 -2.566 1 94.31 118 GLN A CA 1
ATOM 905 C C . GLN A 1 118 ? -15.617 7.535 -2.109 1 94.31 118 GLN A C 1
ATOM 907 O O . GLN A 1 118 ? -16.266 7.598 -1.065 1 94.31 118 GLN A O 1
ATOM 912 N N . ASP A 1 119 ? -15.57 6.473 -2.896 1 94.19 119 ASP A N 1
ATOM 913 C CA . ASP A 1 119 ? -16.359 5.285 -2.586 1 94.19 119 ASP A CA 1
ATOM 914 C C . ASP A 1 119 ? -15.82 4.566 -1.354 1 94.19 119 ASP A C 1
ATOM 916 O O . ASP A 1 119 ? -16.484 3.697 -0.791 1 94.19 119 ASP A O 1
ATOM 920 N N . ASP A 1 120 ? -14.641 4.988 -0.874 1 97.25 120 ASP A N 1
ATOM 921 C CA . ASP A 1 120 ? -13.977 4.301 0.232 1 97.25 120 ASP A CA 1
ATOM 922 C C . ASP A 1 120 ? -14.281 4.988 1.562 1 97.25 120 ASP A C 1
ATOM 924 O O . ASP A 1 120 ? -13.867 4.508 2.621 1 97.25 120 ASP A O 1
ATOM 928 N N . ILE A 1 121 ? -14.969 6.09 1.538 1 96.75 121 ILE A N 1
ATOM 929 C CA . ILE A 1 121 ? -15.273 6.859 2.738 1 96.75 121 ILE A CA 1
ATOM 930 C C . ILE A 1 121 ? -16.344 6.145 3.557 1 96.75 121 ILE A C 1
ATOM 932 O O . ILE A 1 121 ? -17.344 5.68 3.008 1 96.75 121 ILE A O 1
ATOM 936 N N . LYS A 1 122 ? -16.062 5.992 4.84 1 97.19 122 LYS A N 1
ATOM 937 C CA . LYS A 1 122 ? -17.047 5.488 5.781 1 97.19 122 LYS A CA 1
ATOM 938 C C . LYS A 1 122 ? -17.625 6.617 6.629 1 97.19 122 LYS A C 1
ATOM 940 O O . LYS A 1 122 ? -16.891 7.293 7.355 1 97.19 122 LYS A O 1
ATOM 945 N N . GLN A 1 123 ? -18.922 6.758 6.582 1 95.12 123 GLN A N 1
ATOM 946 C CA . GLN A 1 123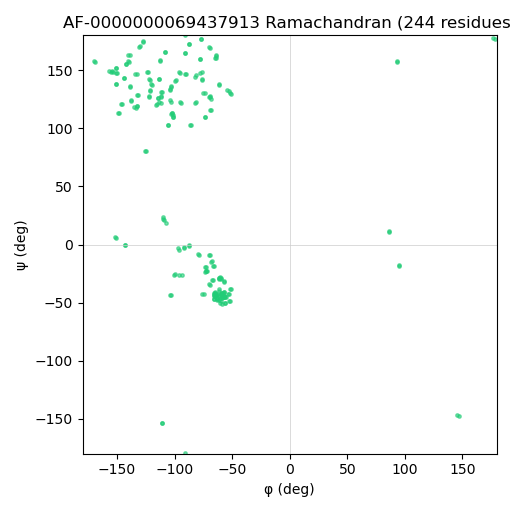 ? -19.562 7.785 7.391 1 95.12 123 GLN A CA 1
ATOM 947 C C . GLN A 1 123 ? -19.75 7.312 8.828 1 95.12 123 GLN A C 1
ATOM 949 O O . GLN A 1 123 ? -20.047 6.141 9.07 1 95.12 123 GLN A O 1
ATOM 954 N N . LEU A 1 124 ? -19.625 8.25 9.703 1 92.25 124 LEU A N 1
ATOM 955 C CA . LEU A 1 124 ? -19.828 7.957 11.117 1 92.25 124 LEU A CA 1
ATOM 956 C C . LEU A 1 124 ? -21.203 8.414 11.57 1 92.25 124 LEU A C 1
ATOM 958 O O . LEU A 1 124 ? -21.719 9.422 11.094 1 92.25 124 LEU A O 1
ATOM 962 N N . MET B 1 1 ? -12.359 -3.055 -24.469 1 58.03 1 MET B N 1
ATOM 963 C CA . MET B 1 1 ? -13.258 -2.783 -23.359 1 58.03 1 MET B CA 1
ATOM 964 C C . MET B 1 1 ? -12.523 -2.072 -22.219 1 58.03 1 MET B C 1
ATOM 966 O O . MET B 1 1 ? -11.344 -2.33 -21.984 1 58.03 1 MET B O 1
ATOM 970 N N . THR B 1 2 ? -12.914 -0.883 -21.812 1 78.31 2 THR B N 1
ATOM 971 C CA . THR B 1 2 ? -12.195 -0.048 -20.859 1 78.31 2 THR B CA 1
ATOM 972 C C . THR B 1 2 ? -12.25 -0.654 -19.453 1 78.31 2 THR B C 1
ATOM 974 O O . THR B 1 2 ? -13.312 -1.09 -19 1 78.31 2 THR B O 1
ATOM 977 N N . VAL B 1 3 ? -11.156 -1.036 -18.922 1 90.12 3 VAL B N 1
ATOM 978 C CA . VAL B 1 3 ? -11.078 -1.595 -17.578 1 90.12 3 VAL B CA 1
ATOM 979 C C . VAL B 1 3 ? -11.742 -0.648 -16.578 1 90.12 3 VAL B C 1
ATOM 981 O O . VAL B 1 3 ? -11.578 0.571 -16.672 1 90.12 3 VAL B O 1
ATOM 984 N N . THR B 1 4 ? -12.625 -1.23 -15.695 1 94.62 4 THR B N 1
ATOM 985 C CA . THR B 1 4 ? -13.32 -0.457 -14.672 1 94.62 4 THR B CA 1
ATOM 986 C C . THR B 1 4 ? -12.766 -0.771 -13.289 1 94.62 4 THR B C 1
ATOM 988 O O . THR B 1 4 ? -12.031 -1.746 -13.109 1 94.62 4 THR B O 1
ATOM 991 N N . ARG B 1 5 ? -13.117 0.081 -12.383 1 95.62 5 ARG B N 1
ATOM 992 C CA . ARG B 1 5 ? -12.742 -0.162 -10.992 1 95.62 5 ARG B CA 1
ATOM 993 C C . ARG B 1 5 ? -13.273 -1.51 -10.508 1 95.62 5 ARG B C 1
ATOM 995 O O . ARG B 1 5 ? -12.57 -2.238 -9.805 1 95.62 5 ARG B O 1
ATOM 1002 N N . GLU B 1 6 ? -14.484 -1.847 -10.875 1 95.69 6 GLU B N 1
ATOM 1003 C CA . GLU B 1 6 ? -15.094 -3.123 -10.5 1 95.69 6 GLU B CA 1
ATOM 1004 C C . GLU B 1 6 ? -14.266 -4.297 -11.016 1 95.69 6 GLU B C 1
ATOM 1006 O O . GLU B 1 6 ? -14.086 -5.293 -10.312 1 95.69 6 GLU B O 1
ATOM 1011 N N . HIS B 1 7 ? -13.812 -4.168 -12.203 1 96.94 7 HIS B N 1
ATOM 1012 C CA . HIS B 1 7 ? -12.969 -5.211 -12.781 1 96.94 7 HIS B CA 1
ATOM 1013 C C . HIS B 1 7 ? -11.664 -5.352 -12 1 96.94 7 HIS B C 1
ATOM 1015 O O . HIS B 1 7 ? -11.242 -6.469 -11.695 1 96.94 7 HIS B O 1
ATOM 1021 N N . VAL B 1 8 ? -11.039 -4.234 -11.727 1 97.56 8 VAL B N 1
ATOM 1022 C CA . VAL B 1 8 ? -9.781 -4.227 -10.984 1 97.56 8 VAL B CA 1
ATOM 1023 C C . VAL B 1 8 ? -9.977 -4.891 -9.625 1 97.56 8 VAL B C 1
ATOM 1025 O O . VAL B 1 8 ? -9.195 -5.758 -9.234 1 97.56 8 VAL B O 1
ATOM 1028 N N . LEU B 1 9 ? -11.055 -4.559 -8.922 1 98 9 LEU B N 1
ATOM 1029 C CA . LEU B 1 9 ? -11.352 -5.148 -7.625 1 98 9 LEU B CA 1
ATOM 1030 C C . LEU B 1 9 ? -11.555 -6.656 -7.742 1 98 9 LEU B C 1
ATOM 1032 O O . LEU B 1 9 ? -11.094 -7.418 -6.887 1 98 9 LEU B O 1
ATOM 1036 N N . ALA B 1 10 ? -12.18 -7.066 -8.781 1 97.94 10 ALA B N 1
ATOM 1037 C CA . ALA B 1 10 ? -12.422 -8.484 -9.008 1 97.94 10 ALA B CA 1
ATOM 1038 C C . ALA B 1 10 ? -11.117 -9.242 -9.242 1 97.94 10 ALA B C 1
ATOM 1040 O O . ALA B 1 10 ? -10.953 -10.367 -8.773 1 97.94 10 ALA B O 1
ATOM 1041 N N . VAL B 1 11 ? -10.242 -8.633 -10.031 1 98.38 11 VAL B N 1
ATOM 1042 C CA . VAL B 1 11 ? -8.961 -9.273 -10.312 1 98.38 11 VAL B CA 1
ATOM 1043 C C . VAL B 1 11 ? -8.156 -9.406 -9.023 1 98.38 11 VAL B C 1
ATOM 1045 O O . VAL B 1 11 ? -7.543 -10.445 -8.773 1 98.38 11 VAL B O 1
ATOM 1048 N N . VAL B 1 12 ? -8.117 -8.383 -8.203 1 98.62 12 VAL B N 1
ATOM 1049 C CA . VAL B 1 12 ? -7.398 -8.43 -6.934 1 98.62 12 VAL B CA 1
ATOM 1050 C C . VAL B 1 12 ? -7.957 -9.547 -6.062 1 98.62 12 VAL B C 1
ATOM 1052 O O . VAL B 1 12 ? -7.199 -10.32 -5.469 1 98.62 12 VAL B O 1
ATOM 1055 N N . GLN B 1 13 ? -9.305 -9.633 -5.996 1 98.5 13 GLN B N 1
ATOM 1056 C CA . GLN B 1 13 ? -9.93 -10.711 -5.234 1 98.5 13 GLN B CA 1
ATOM 1057 C C . GLN B 1 13 ? -9.547 -12.07 -5.797 1 98.5 13 GLN B C 1
ATOM 1059 O O . GLN B 1 13 ? -9.219 -12.992 -5.043 1 98.5 13 GLN B O 1
ATOM 1064 N N . SER B 1 14 ? -9.641 -12.227 -7.082 1 98.44 14 SER B N 1
ATOM 1065 C CA . SER B 1 14 ? -9.266 -13.477 -7.73 1 98.44 14 SER B CA 1
ATOM 1066 C C . SER B 1 14 ? -7.82 -13.844 -7.418 1 98.44 14 SER B C 1
ATOM 1068 O O . SER B 1 14 ? -7.508 -15.023 -7.203 1 98.44 14 SER B O 1
ATOM 1070 N N . TYR B 1 15 ? -6.945 -12.836 -7.504 1 98.62 15 TYR B N 1
ATOM 1071 C CA . TYR B 1 15 ? -5.539 -13.055 -7.176 1 98.62 15 TYR B CA 1
ATOM 1072 C C . TYR B 1 15 ? -5.395 -13.68 -5.797 1 98.62 15 TYR B C 1
ATOM 1074 O O . TYR B 1 15 ? -4.727 -14.711 -5.641 1 98.62 15 TYR B O 1
ATOM 1082 N N . CYS B 1 16 ? -6.047 -13.156 -4.785 1 98.31 16 CYS B N 1
ATOM 1083 C CA . CYS B 1 16 ? -5.965 -13.672 -3.424 1 98.31 16 CYS B CA 1
ATOM 1084 C C . CYS B 1 16 ? -6.562 -15.07 -3.336 1 98.31 16 CYS B C 1
ATOM 1086 O O . CYS B 1 16 ? -6.02 -15.945 -2.654 1 98.31 16 CYS B O 1
ATOM 1088 N N . ASP B 1 17 ? -7.727 -15.258 -3.975 1 98.19 17 ASP B N 1
ATOM 1089 C CA . ASP B 1 17 ? -8.352 -16.578 -4 1 98.19 17 ASP B CA 1
ATOM 1090 C C . ASP B 1 17 ? -7.41 -17.625 -4.594 1 98.19 17 ASP B C 1
ATOM 1092 O O . ASP B 1 17 ? -7.293 -18.734 -4.07 1 98.19 17 ASP B O 1
ATOM 1096 N N . LEU B 1 18 ? -6.797 -17.234 -5.699 1 98.25 18 LEU B N 1
ATOM 1097 C CA . LEU B 1 18 ? -5.91 -18.156 -6.391 1 98.25 18 LEU B CA 1
ATOM 1098 C C . LEU B 1 18 ? -4.645 -18.422 -5.578 1 98.25 18 LEU B C 1
ATOM 1100 O O . LEU B 1 18 ? -4.074 -19.5 -5.633 1 98.25 18 LEU B O 1
ATOM 1104 N N . LEU B 1 19 ? -4.129 -17.422 -4.832 1 97.31 19 LEU B N 1
ATOM 1105 C CA . LEU B 1 19 ? -3.018 -17.656 -3.916 1 97.31 19 LEU B CA 1
ATOM 1106 C C . LEU B 1 19 ? -3.363 -18.734 -2.902 1 97.31 19 LEU B C 1
ATOM 1108 O O . LEU B 1 19 ? -2.479 -19.438 -2.41 1 97.31 19 LEU B O 1
ATOM 1112 N N . THR B 1 20 ? -4.633 -18.844 -2.543 1 96.88 20 THR B N 1
ATOM 1113 C CA . THR B 1 20 ? -5.094 -19.812 -1.565 1 96.88 20 THR B CA 1
ATOM 1114 C C . THR B 1 20 ? -5.152 -21.219 -2.184 1 96.88 20 THR B C 1
ATOM 1116 O O . THR B 1 20 ? -4.707 -22.188 -1.576 1 96.88 20 THR B O 1
ATOM 1119 N N . SER B 1 21 ? -5.668 -21.297 -3.459 1 95.94 21 SER B N 1
ATOM 1120 C CA . SER B 1 21 ? -5.992 -22.641 -3.914 1 95.94 21 SER B CA 1
ATOM 1121 C C . SER B 1 21 ? -5.684 -22.812 -5.398 1 95.94 21 SER B C 1
ATOM 1123 O O . SER B 1 21 ? -5.902 -23.891 -5.961 1 95.94 21 SER B O 1
ATOM 1125 N N . GLY B 1 22 ? -5.219 -21.812 -6.031 1 97.38 22 GLY B N 1
ATOM 1126 C CA . GLY B 1 22 ? -5.012 -21.875 -7.469 1 97.38 22 GLY B CA 1
ATOM 1127 C C . GLY B 1 22 ? -3.646 -22.422 -7.844 1 97.38 22 GLY B C 1
ATOM 1128 O O . GLY B 1 22 ? -2.812 -22.688 -6.973 1 97.38 22 GLY B O 1
ATOM 1129 N N . THR B 1 23 ? -3.457 -22.656 -9.188 1 98.19 23 THR B N 1
ATOM 1130 C CA . THR B 1 23 ? -2.174 -23.078 -9.734 1 98.19 23 THR B CA 1
ATOM 1131 C C . THR B 1 23 ? -1.338 -21.875 -10.156 1 98.19 23 THR B C 1
ATOM 1133 O O . THR B 1 23 ? -1.862 -20.766 -10.297 1 98.19 23 THR B O 1
ATOM 1136 N N . ALA B 1 24 ? -0.027 -22.156 -10.359 1 98.25 24 ALA B N 1
ATOM 1137 C CA . ALA B 1 24 ? 0.873 -21.109 -10.852 1 98.25 24 ALA B CA 1
ATOM 1138 C C . ALA B 1 24 ? 0.392 -20.562 -12.188 1 98.25 24 ALA B C 1
ATOM 1140 O O . ALA B 1 24 ? 0.458 -19.344 -12.422 1 98.25 24 ALA B O 1
ATOM 1141 N N . ALA B 1 25 ? -0.056 -21.422 -13.047 1 98.31 25 ALA B N 1
ATOM 1142 C CA . ALA B 1 25 ? -0.526 -21.016 -14.367 1 98.31 25 ALA B CA 1
ATOM 1143 C C . ALA B 1 25 ? -1.765 -20.141 -14.258 1 98.31 25 ALA B C 1
ATOM 1145 O O . ALA B 1 25 ? -1.897 -19.156 -14.992 1 98.31 25 ALA B O 1
ATOM 1146 N N . GLN B 1 26 ? -2.688 -20.484 -13.375 1 98.5 26 GLN B N 1
ATOM 1147 C CA . GLN B 1 26 ? -3.9 -19.703 -13.18 1 98.5 26 GLN B CA 1
ATOM 1148 C C . GLN B 1 26 ? -3.572 -18.297 -12.672 1 98.5 26 GLN B C 1
ATOM 1150 O O . GLN B 1 26 ? -4.172 -17.312 -13.117 1 98.5 26 GLN B O 1
ATOM 1155 N N . ILE B 1 27 ? -2.607 -18.219 -11.688 1 98.56 27 ILE B N 1
ATOM 1156 C CA . ILE B 1 27 ? -2.205 -16.906 -11.172 1 98.56 27 ILE B CA 1
ATOM 1157 C C . ILE B 1 27 ? -1.526 -16.109 -12.281 1 98.56 27 ILE B C 1
ATOM 1159 O O . ILE B 1 27 ? -1.849 -14.93 -12.492 1 98.56 27 ILE B O 1
ATOM 1163 N N . ALA B 1 28 ? -0.651 -16.734 -13.023 1 98.5 28 ALA B N 1
ATOM 1164 C CA . ALA B 1 28 ? 0.075 -16.062 -14.102 1 98.5 28 ALA B CA 1
ATOM 1165 C C . ALA B 1 28 ? -0.883 -15.547 -15.172 1 98.5 28 ALA B C 1
ATOM 1167 O O . ALA B 1 28 ? -0.6 -14.555 -15.844 1 98.5 28 ALA B O 1
ATOM 1168 N N . ASP B 1 29 ? -1.981 -16.203 -15.344 1 98.25 29 ASP B N 1
ATOM 1169 C CA . ASP B 1 29 ? -2.961 -15.828 -16.359 1 98.25 29 ASP B CA 1
ATOM 1170 C C . ASP B 1 29 ? -3.596 -14.477 -16.047 1 98.25 29 ASP B C 1
ATOM 1172 O O . ASP B 1 29 ? -4.191 -13.852 -16.938 1 98.25 29 ASP B O 1
ATOM 1176 N N . LEU B 1 30 ? -3.518 -14.016 -14.828 1 98.5 30 LEU B N 1
ATOM 1177 C CA . LEU B 1 30 ? -4.031 -12.695 -14.461 1 98.5 30 LEU B CA 1
ATOM 1178 C C . LEU B 1 30 ? -3.133 -11.594 -15.008 1 98.5 30 LEU B C 1
ATOM 1180 O O . LEU B 1 30 ? -3.543 -10.43 -15.078 1 98.5 30 LEU B O 1
ATOM 1184 N N . TYR B 1 31 ? -1.875 -11.945 -15.344 1 98.75 31 TYR B N 1
ATOM 1185 C CA . TYR B 1 31 ? -0.864 -10.969 -15.727 1 98.75 31 TYR B CA 1
ATOM 1186 C C . TYR B 1 31 ? -0.79 -10.836 -17.25 1 98.75 31 TYR B C 1
ATOM 1188 O O . TYR B 1 31 ? -1.052 -11.797 -17.969 1 98.75 31 TYR B O 1
ATOM 1196 N N . ALA B 1 32 ? -0.449 -9.609 -17.719 1 98.38 32 ALA B N 1
ATOM 1197 C CA . ALA B 1 32 ? -0.073 -9.414 -19.109 1 98.38 32 ALA B CA 1
ATOM 1198 C C . ALA B 1 32 ? 1.214 -10.164 -19.453 1 98.38 32 ALA B C 1
ATOM 1200 O O . ALA B 1 32 ? 2.021 -10.445 -18.562 1 98.38 32 ALA B O 1
ATOM 1201 N N . ASP B 1 33 ? 1.498 -10.375 -20.688 1 97.56 33 ASP B N 1
ATOM 1202 C CA . ASP B 1 33 ? 2.623 -11.188 -21.125 1 97.56 33 ASP B CA 1
ATOM 1203 C C . ASP B 1 33 ? 3.955 -10.539 -20.766 1 97.56 33 ASP B C 1
ATOM 1205 O O . ASP B 1 33 ? 4.945 -11.227 -20.531 1 97.56 33 ASP B O 1
ATOM 1209 N N . ASP B 1 34 ? 3.949 -9.273 -20.734 1 97.81 34 ASP B N 1
ATOM 1210 C CA . ASP B 1 34 ? 5.184 -8.547 -20.469 1 97.81 34 ASP B CA 1
ATOM 1211 C C . ASP B 1 34 ? 5.164 -7.934 -19.062 1 97.81 34 ASP B C 1
ATOM 1213 O O . ASP B 1 34 ? 5.867 -6.953 -18.797 1 97.81 34 ASP B O 1
ATOM 1217 N N . ALA B 1 35 ? 4.316 -8.422 -18.219 1 98.75 35 ALA B N 1
ATOM 1218 C CA . ALA B 1 35 ? 4.152 -7.871 -16.875 1 98.75 35 ALA B CA 1
ATOM 1219 C C . ALA B 1 35 ? 5.426 -8.039 -16.047 1 98.75 35 ALA B C 1
ATOM 1221 O O . ALA B 1 35 ? 6.301 -8.836 -16.406 1 98.75 35 ALA B O 1
ATOM 1222 N N . THR B 1 36 ? 5.543 -7.254 -15 1 98.81 36 THR B N 1
ATOM 1223 C CA . THR B 1 36 ? 6.676 -7.336 -14.086 1 98.81 36 THR B CA 1
ATOM 1224 C C . THR B 1 36 ? 6.195 -7.574 -12.656 1 98.81 36 THR B C 1
ATOM 1226 O O . THR B 1 36 ? 5.117 -7.117 -12.273 1 98.81 36 THR B O 1
ATOM 1229 N N . VAL B 1 37 ? 7.035 -8.297 -11.867 1 98.69 37 VAL B N 1
ATOM 1230 C CA . VAL B 1 37 ? 6.758 -8.562 -10.453 1 98.69 37 VAL B CA 1
ATOM 1231 C C . VAL B 1 37 ? 8.008 -8.273 -9.625 1 98.69 37 VAL B C 1
ATOM 1233 O O . VAL B 1 37 ? 9.086 -8.797 -9.922 1 98.69 37 VAL B O 1
ATOM 1236 N N . GLU B 1 38 ? 7.891 -7.391 -8.758 1 98.44 38 GLU B N 1
ATOM 1237 C CA . GLU B 1 38 ? 8.891 -7.137 -7.727 1 98.44 38 GLU B CA 1
ATOM 1238 C C . GLU B 1 38 ? 8.43 -7.641 -6.363 1 98.44 38 GLU B C 1
ATOM 1240 O O . GLU B 1 38 ? 7.582 -7.016 -5.719 1 98.44 38 GLU B O 1
ATOM 1245 N N . ASP B 1 39 ? 8.953 -8.781 -5.914 1 96.88 39 ASP B N 1
ATOM 1246 C CA . ASP B 1 39 ? 8.5 -9.422 -4.684 1 96.88 39 ASP B CA 1
ATOM 1247 C C . ASP B 1 39 ? 9.633 -10.18 -4 1 96.88 39 ASP B C 1
ATOM 1249 O O . ASP B 1 39 ? 10.07 -11.219 -4.488 1 96.88 39 ASP B O 1
ATOM 1253 N N . PRO B 1 40 ? 10.078 -9.672 -2.748 1 96.19 40 PRO B N 1
ATOM 1254 C CA . PRO B 1 40 ? 9.633 -8.477 -2.035 1 96.19 40 PRO B CA 1
ATOM 1255 C C . PRO B 1 40 ? 10.211 -7.188 -2.623 1 96.19 40 PRO B C 1
ATOM 1257 O O . PRO B 1 40 ? 10.922 -7.23 -3.627 1 96.19 40 PRO B O 1
ATOM 1260 N N . LEU B 1 41 ? 9.742 -6.027 -1.991 1 91.94 41 LEU B N 1
ATOM 1261 C CA . LEU B 1 41 ? 10.281 -4.727 -2.383 1 91.94 41 LEU B CA 1
ATOM 1262 C C . LEU B 1 41 ? 11.805 -4.738 -2.354 1 91.94 41 LEU B C 1
ATOM 1264 O O . LEU B 1 41 ? 12.406 -5.195 -1.379 1 91.94 41 LEU B O 1
ATOM 1268 N N . GLY B 1 42 ? 12.445 -4.297 -3.42 1 90.06 42 GLY B N 1
ATOM 1269 C CA . GLY B 1 42 ? 13.898 -4.254 -3.48 1 90.06 42 GLY B CA 1
ATOM 1270 C C . GLY B 1 42 ? 14.508 -5.477 -4.137 1 90.06 42 GLY B C 1
ATOM 1271 O O . GLY B 1 42 ? 15.695 -5.492 -4.453 1 90.06 42 GLY B O 1
ATOM 1272 N N . ALA B 1 43 ? 13.773 -6.551 -4.25 1 93.25 43 ALA B N 1
ATOM 1273 C CA . ALA B 1 43 ? 14.273 -7.75 -4.922 1 93.25 43 ALA B CA 1
ATOM 1274 C C . ALA B 1 43 ? 14.391 -7.527 -6.426 1 93.25 43 ALA B C 1
ATOM 1276 O O . ALA B 1 43 ? 13.906 -6.523 -6.953 1 93.25 43 ALA B O 1
ATOM 1277 N N . ASP B 1 44 ? 15.031 -8.477 -7.078 1 95.81 44 ASP B N 1
ATOM 1278 C CA . ASP B 1 44 ? 15.102 -8.453 -8.539 1 95.81 44 ASP B CA 1
ATOM 1279 C C . ASP B 1 44 ? 13.711 -8.539 -9.156 1 95.81 44 ASP B C 1
ATOM 1281 O O . ASP B 1 44 ? 12.875 -9.32 -8.695 1 95.81 44 ASP B O 1
ATOM 1285 N N . VAL B 1 45 ? 13.562 -7.723 -10.156 1 98 45 VAL B N 1
ATOM 1286 C CA . VAL B 1 45 ? 12.266 -7.66 -10.828 1 98 45 VAL B CA 1
ATOM 1287 C C . VAL B 1 45 ? 12.148 -8.812 -11.828 1 98 45 VAL B C 1
ATOM 1289 O O . VAL B 1 45 ? 13.016 -8.984 -12.688 1 98 45 VAL B O 1
ATOM 1292 N N . LEU B 1 46 ? 11.094 -9.656 -11.656 1 98.5 46 LEU B N 1
ATOM 1293 C CA . LEU B 1 46 ? 10.742 -10.656 -12.656 1 98.5 46 LEU B CA 1
ATOM 1294 C C . LEU B 1 46 ? 10.039 -10.016 -13.844 1 98.5 46 LEU B C 1
ATOM 1296 O O . LEU B 1 46 ? 9.227 -9.109 -13.672 1 98.5 46 LEU B O 1
ATOM 1300 N N . LYS B 1 47 ? 10.367 -10.516 -15.039 1 98.5 47 LYS B N 1
ATOM 1301 C CA . LYS B 1 47 ? 9.75 -9.961 -16.234 1 98.5 47 LYS B CA 1
ATOM 1302 C C . LYS B 1 47 ? 9.211 -11.07 -17.141 1 98.5 47 LYS B C 1
ATOM 1304 O O . LYS B 1 47 ? 9.945 -11.992 -17.5 1 98.5 47 LYS B O 1
ATOM 1309 N N . GLY B 1 48 ? 7.961 -10.859 -17.469 1 98.38 48 GLY B N 1
ATOM 1310 C CA . GLY B 1 48 ? 7.363 -11.773 -18.422 1 98.38 48 GLY B CA 1
ATOM 1311 C C . GLY B 1 48 ? 6.641 -12.938 -17.781 1 98.38 48 GLY B C 1
ATOM 1312 O O . GLY B 1 48 ? 6.938 -13.297 -16.641 1 98.38 48 GLY B O 1
ATOM 1313 N N . ARG B 1 49 ? 5.766 -13.477 -18.547 1 97.31 49 ARG B N 1
ATOM 1314 C CA . ARG B 1 49 ? 4.848 -14.5 -18.062 1 97.31 49 ARG B CA 1
ATOM 1315 C C . ARG B 1 49 ? 5.609 -15.719 -17.562 1 97.31 49 ARG B C 1
ATOM 1317 O O . ARG B 1 49 ? 5.262 -16.312 -16.531 1 97.31 49 ARG B O 1
ATOM 1324 N N . GLU B 1 50 ? 6.566 -16.188 -18.281 1 97.94 50 GLU B N 1
ATOM 1325 C CA . GLU B 1 50 ? 7.316 -17.375 -17.906 1 97.94 50 GLU B CA 1
ATOM 1326 C C . GLU B 1 50 ? 7.996 -17.203 -16.562 1 97.94 50 GLU B C 1
ATOM 1328 O O . GLU B 1 50 ? 7.906 -18.078 -15.695 1 97.94 50 GLU B O 1
ATOM 1333 N N . ALA B 1 51 ? 8.719 -16.109 -16.406 1 98.31 51 ALA B N 1
ATOM 1334 C CA . ALA B 1 51 ? 9.391 -15.828 -15.141 1 98.31 51 ALA B CA 1
ATOM 1335 C C . ALA B 1 51 ? 8.375 -15.742 -13.992 1 98.31 51 ALA B C 1
ATOM 1337 O O . ALA B 1 51 ? 8.617 -16.266 -12.906 1 98.31 51 ALA B O 1
ATOM 1338 N N . ILE B 1 52 ? 7.262 -15.078 -14.242 1 98.56 52 ILE B N 1
ATOM 1339 C CA . ILE B 1 52 ? 6.227 -14.883 -13.234 1 98.56 52 ILE B CA 1
ATOM 1340 C C . ILE B 1 52 ? 5.605 -16.234 -12.867 1 98.56 52 ILE B C 1
ATOM 1342 O O . ILE B 1 52 ? 5.438 -16.547 -11.68 1 98.56 52 ILE B O 1
ATOM 1346 N N . GLN B 1 53 ? 5.266 -17.016 -13.875 1 98.56 53 GLN B N 1
ATOM 1347 C CA . GLN B 1 53 ? 4.727 -18.344 -13.594 1 98.56 53 GLN B CA 1
ATOM 1348 C C . GLN B 1 53 ? 5.715 -19.172 -12.797 1 98.56 53 GLN B C 1
ATOM 1350 O O . GLN B 1 53 ? 5.32 -19.922 -11.898 1 98.56 53 GLN B O 1
ATOM 1355 N N . GLY B 1 54 ? 6.969 -19.141 -13.172 1 98.38 54 GLY B N 1
ATOM 1356 C CA . GLY B 1 54 ? 8 -19.828 -12.422 1 98.38 54 GLY B CA 1
ATOM 1357 C C . GLY B 1 54 ? 8.047 -19.422 -10.961 1 98.38 54 GLY B C 1
ATOM 1358 O O . GLY B 1 54 ? 8.227 -20.281 -10.086 1 98.38 54 GLY B O 1
ATOM 1359 N N . PHE B 1 55 ? 7.98 -18.172 -10.711 1 97.94 55 PHE B N 1
ATOM 1360 C CA . PHE B 1 55 ? 7.961 -17.641 -9.352 1 97.94 55 PHE B CA 1
ATOM 1361 C C . PHE B 1 55 ? 6.816 -18.25 -8.555 1 97.94 55 PHE B C 1
ATOM 1363 O O . PHE B 1 55 ? 7.023 -18.766 -7.453 1 97.94 55 PHE B O 1
ATOM 1370 N N . TYR B 1 56 ? 5.582 -18.25 -9.055 1 98.06 56 TYR B N 1
ATOM 1371 C CA . TYR B 1 56 ? 4.414 -18.75 -8.344 1 98.06 56 TYR B CA 1
ATOM 1372 C C . TYR B 1 56 ? 4.441 -20.281 -8.258 1 98.06 56 TYR B C 1
ATOM 1374 O O . TYR B 1 56 ? 3.773 -20.859 -7.406 1 98.06 56 TYR B O 1
ATOM 1382 N N . ALA B 1 57 ? 5.16 -20.953 -9.164 1 98.19 57 ALA B N 1
ATOM 1383 C CA . ALA B 1 57 ? 5.324 -22.406 -9.094 1 98.19 57 ALA B CA 1
ATOM 1384 C C . ALA B 1 57 ? 6.008 -22.812 -7.793 1 98.19 57 ALA B C 1
ATOM 1386 O O . ALA B 1 57 ? 5.797 -23.922 -7.297 1 98.19 57 ALA B O 1
ATOM 1387 N N . THR B 1 58 ? 6.805 -21.953 -7.258 1 95.75 58 THR B N 1
ATOM 1388 C CA . THR B 1 58 ? 7.512 -22.234 -6.012 1 95.75 58 THR B CA 1
ATOM 1389 C C . THR B 1 58 ? 6.559 -22.172 -4.82 1 95.75 58 THR B C 1
ATOM 1391 O O . THR B 1 58 ? 6.844 -22.719 -3.762 1 95.75 58 THR B O 1
ATOM 1394 N N . ILE B 1 59 ? 5.461 -21.469 -4.906 1 94.81 59 ILE B N 1
ATOM 1395 C CA . ILE B 1 59 ? 4.48 -21.297 -3.842 1 94.81 59 ILE B CA 1
ATOM 1396 C C . ILE B 1 59 ? 3.373 -22.328 -3.979 1 94.81 59 ILE B C 1
ATOM 1398 O O . ILE B 1 59 ? 2.734 -22.703 -2.99 1 94.81 59 ILE B O 1
ATOM 1402 N N . GLU B 1 60 ? 3.131 -22.797 -5.145 1 96.31 60 GLU B N 1
ATOM 1403 C CA . GLU B 1 60 ? 2.014 -23.656 -5.5 1 96.31 60 GLU B CA 1
ATOM 1404 C C . GLU B 1 60 ? 1.957 -24.891 -4.594 1 96.31 60 GLU B C 1
ATOM 1406 O O . GLU B 1 60 ? 0.888 -25.25 -4.102 1 96.31 60 GLU B O 1
ATOM 1411 N N . PRO B 1 61 ? 3.078 -25.562 -4.277 1 95.38 61 PRO B N 1
ATOM 1412 C CA . PRO B 1 61 ? 2.992 -26.797 -3.494 1 95.38 61 PRO B CA 1
ATOM 1413 C C . PRO B 1 61 ? 2.803 -26.531 -2 1 95.38 61 PRO B C 1
ATOM 1415 O O . PRO B 1 61 ? 2.582 -27.469 -1.229 1 95.38 61 PRO B O 1
ATOM 1418 N N . LEU B 1 62 ? 2.914 -25.312 -1.558 1 95.12 62 LEU B N 1
ATOM 1419 C CA . LEU B 1 62 ? 2.84 -25 -0.136 1 95.12 62 LEU B CA 1
ATOM 1420 C C . LEU B 1 62 ? 1.396 -25.047 0.356 1 95.12 62 LEU B C 1
ATOM 1422 O O . LEU B 1 62 ? 0.464 -24.844 -0.423 1 95.12 62 LEU B O 1
ATOM 1426 N N . ASP B 1 63 ? 1.217 -25.422 1.615 1 96.38 63 ASP B N 1
ATOM 1427 C CA . ASP B 1 63 ? -0.055 -25.203 2.295 1 96.38 63 ASP B CA 1
ATOM 1428 C C . ASP B 1 63 ? -0.235 -23.719 2.643 1 96.38 63 ASP B C 1
ATOM 1430 O O . ASP B 1 63 ? 0.389 -23.219 3.578 1 96.38 63 ASP B O 1
ATOM 1434 N N . ARG B 1 64 ? -1.102 -23.125 1.995 1 97.19 64 ARG B N 1
ATOM 1435 C CA . ARG B 1 64 ? -1.173 -21.656 2.059 1 97.19 64 ARG B CA 1
ATOM 1436 C C . ARG B 1 64 ? -2.621 -21.188 2.045 1 97.19 64 ARG B C 1
ATOM 1438 O O . ARG B 1 64 ? -3.504 -21.875 1.529 1 97.19 64 ARG B O 1
ATOM 1445 N N . HIS B 1 65 ? -2.834 -20.047 2.578 1 97.62 65 HIS B N 1
ATOM 1446 C CA . HIS B 1 65 ? -4.133 -19.375 2.607 1 97.62 65 HIS B CA 1
ATOM 1447 C C . HIS B 1 65 ? -3.975 -17.859 2.5 1 97.62 65 HIS B C 1
ATOM 1449 O O . HIS B 1 65 ? -3.289 -17.25 3.318 1 97.62 65 HIS B O 1
ATOM 1455 N N . GLY B 1 66 ? -4.566 -17.312 1.495 1 97.88 66 GLY B N 1
ATOM 1456 C CA . GLY B 1 66 ? -4.59 -15.867 1.321 1 97.88 66 GLY B CA 1
ATOM 1457 C C . GLY B 1 66 ? -5.922 -15.242 1.697 1 97.88 66 GLY B C 1
ATOM 1458 O O . GLY B 1 66 ? -6.98 -15.773 1.349 1 97.88 66 GLY B O 1
ATOM 1459 N N . GLU B 1 67 ? -5.855 -14.172 2.396 1 98.38 67 GLU B N 1
ATOM 1460 C CA . GLU B 1 67 ? -7.059 -13.438 2.781 1 98.38 67 GLU B CA 1
ATOM 1461 C C . GLU B 1 67 ? -6.895 -11.938 2.537 1 98.38 67 GLU B C 1
ATOM 1463 O O . GLU B 1 67 ? -6.023 -11.297 3.133 1 98.38 67 GLU B O 1
ATOM 1468 N N . LEU B 1 68 ? -7.734 -11.406 1.656 1 98.69 68 LEU B N 1
ATOM 1469 C CA . LEU B 1 68 ? -7.73 -9.977 1.392 1 98.69 68 LEU B CA 1
ATOM 1470 C C . LEU B 1 68 ? -8.242 -9.195 2.6 1 98.69 68 LEU B C 1
ATOM 1472 O O . LEU B 1 68 ? -9.305 -9.516 3.143 1 98.69 68 LEU B O 1
ATOM 1476 N N . LYS B 1 69 ? -7.477 -8.242 3.092 1 98.5 69 LYS B N 1
ATOM 1477 C CA . LYS B 1 69 ? -7.852 -7.488 4.285 1 98.5 69 LYS B CA 1
ATOM 1478 C C . LYS B 1 69 ? -8.375 -6.102 3.916 1 98.5 69 LYS B C 1
ATOM 1480 O O . LYS B 1 69 ? -9.344 -5.621 4.5 1 98.5 69 LYS B O 1
ATOM 1485 N N . LEU B 1 70 ? -7.781 -5.371 3.01 1 98.44 70 LEU B N 1
ATOM 1486 C CA . LEU B 1 70 ? -8.125 -4.027 2.557 1 98.44 70 LEU B CA 1
ATOM 1487 C C . LEU B 1 70 ? -7.707 -3.82 1.105 1 98.44 70 LEU B C 1
ATOM 1489 O O . LEU B 1 70 ? -6.609 -4.223 0.709 1 98.44 70 LEU B O 1
ATOM 1493 N N . VAL B 1 71 ? -8.523 -3.191 0.295 1 98.62 71 VAL B N 1
ATOM 1494 C CA . VAL B 1 71 ? -8.172 -2.865 -1.083 1 98.62 71 VAL B CA 1
ATOM 1495 C C . VAL B 1 71 ? -8.656 -1.457 -1.423 1 98.62 71 VAL B C 1
ATOM 1497 O O . VAL B 1 71 ? -9.75 -1.057 -1.025 1 98.62 71 VAL B O 1
ATOM 1500 N N . ARG B 1 72 ? -7.84 -0.685 -2.059 1 98.69 72 ARG B N 1
ATOM 1501 C CA . ARG B 1 72 ? -8.125 0.594 -2.699 1 98.69 72 ARG B CA 1
ATOM 1502 C C . ARG B 1 72 ? -7.793 0.547 -4.188 1 98.69 72 ARG B C 1
ATOM 1504 O O . ARG B 1 72 ? -6.719 0.086 -4.574 1 98.69 72 ARG B O 1
ATOM 1511 N N . ALA B 1 73 ? -8.695 1.006 -5.004 1 97.62 73 ALA B N 1
ATOM 1512 C CA . ALA B 1 73 ? -8.484 0.829 -6.438 1 97.62 73 ALA B CA 1
ATOM 1513 C C . ALA B 1 73 ? -9.148 1.949 -7.234 1 97.62 73 ALA B C 1
ATOM 1515 O O . ALA B 1 73 ? -10.102 2.576 -6.762 1 97.62 73 ALA B O 1
ATOM 1516 N N . THR B 1 74 ? -8.586 2.242 -8.391 1 95 74 THR B N 1
ATOM 1517 C CA . THR B 1 74 ? -9.234 2.965 -9.477 1 95 74 THR B CA 1
ATOM 1518 C C . THR B 1 74 ? -9.484 2.037 -10.664 1 95 74 THR B C 1
ATOM 1520 O O . THR B 1 74 ? -9.617 0.824 -10.492 1 95 74 THR B O 1
ATOM 1523 N N . ASP B 1 75 ? -9.547 2.641 -11.875 1 93.5 75 ASP B N 1
ATOM 1524 C CA . ASP B 1 75 ? -9.867 1.831 -13.047 1 93.5 75 ASP B CA 1
ATOM 1525 C C . ASP B 1 75 ? -8.602 1.224 -13.648 1 93.5 75 ASP B C 1
ATOM 1527 O O . ASP B 1 75 ? -8.672 0.436 -14.594 1 93.5 75 ASP B O 1
ATOM 1531 N N . ASN B 1 76 ? -7.441 1.485 -13.078 1 95.44 76 ASN B N 1
ATOM 1532 C CA . ASN B 1 76 ? -6.266 0.883 -13.695 1 95.44 76 ASN B CA 1
ATOM 1533 C C . ASN B 1 76 ? -5.156 0.644 -12.68 1 95.44 76 ASN B C 1
ATOM 1535 O O . ASN B 1 76 ? -4.02 0.348 -13.055 1 95.44 76 ASN B O 1
ATOM 1539 N N . GLU B 1 77 ? -5.414 0.867 -11.469 1 97.69 77 GLU B N 1
ATOM 1540 C CA . GLU B 1 77 ? -4.398 0.667 -10.438 1 97.69 77 GLU B CA 1
ATOM 1541 C C . GLU B 1 77 ? -5.035 0.292 -9.102 1 97.69 77 GLU B C 1
ATOM 1543 O O . GLU B 1 77 ? -6.172 0.675 -8.82 1 97.69 77 GLU B O 1
ATOM 1548 N N . ALA B 1 78 ? -4.367 -0.501 -8.328 1 98.44 78 ALA B N 1
ATOM 1549 C CA . ALA B 1 78 ? -4.863 -0.927 -7.027 1 98.44 78 ALA B CA 1
ATOM 1550 C C . ALA B 1 78 ? -3.725 -1.052 -6.02 1 98.44 78 ALA B C 1
ATOM 1552 O O . ALA B 1 78 ? -2.598 -1.396 -6.387 1 98.44 78 ALA B O 1
ATOM 1553 N N . ALA B 1 79 ? -3.961 -0.724 -4.84 1 98.81 79 ALA B N 1
ATOM 1554 C CA . ALA B 1 79 ? -3.166 -1.071 -3.666 1 98.81 79 ALA B CA 1
ATOM 1555 C C . ALA B 1 79 ? -3.992 -1.865 -2.658 1 98.81 79 ALA B C 1
ATOM 1557 O O . ALA B 1 79 ? -5.164 -1.555 -2.424 1 98.81 79 ALA B O 1
ATOM 1558 N N . PHE B 1 80 ? -3.416 -2.883 -2.07 1 98.88 80 PHE B N 1
ATOM 1559 C CA . PHE B 1 80 ? -4.195 -3.717 -1.163 1 98.88 80 PHE B CA 1
ATOM 1560 C C . PHE B 1 80 ? -3.283 -4.441 -0.177 1 98.88 80 PHE B C 1
ATOM 1562 O O . PHE B 1 80 ? -2.109 -4.676 -0.467 1 98.88 80 PHE B O 1
ATOM 1569 N N . ASN B 1 81 ? -3.83 -4.652 0.944 1 98.81 81 ASN B N 1
ATOM 1570 C CA . ASN B 1 81 ? -3.23 -5.504 1.968 1 98.81 81 ASN B CA 1
ATOM 1571 C C . ASN B 1 81 ? -3.924 -6.859 2.045 1 98.81 81 ASN B C 1
ATOM 1573 O O . ASN B 1 81 ? -5.152 -6.941 2 1 98.81 81 ASN B O 1
ATOM 1577 N N . PHE B 1 82 ? -3.168 -7.879 2.102 1 98.62 82 PHE B N 1
ATOM 1578 C CA . PHE B 1 82 ? -3.662 -9.227 2.363 1 98.62 82 PHE B CA 1
ATOM 1579 C C . PHE B 1 82 ? -2.711 -9.984 3.283 1 98.62 82 PHE B C 1
ATOM 1581 O O . PHE B 1 82 ? -1.573 -9.555 3.494 1 98.62 82 PHE B O 1
ATOM 1588 N N . GLU B 1 83 ? -3.25 -11.055 3.832 1 98.38 83 GLU B N 1
ATOM 1589 C CA . GLU B 1 83 ? -2.438 -11.945 4.648 1 98.38 83 GLU B CA 1
ATOM 1590 C C . GLU B 1 83 ? -2.277 -13.312 3.979 1 98.38 83 GLU B C 1
ATOM 1592 O O . GLU B 1 83 ? -3.266 -13.938 3.584 1 98.38 83 GLU B O 1
ATOM 1597 N N . LEU B 1 84 ? -1.08 -13.703 3.752 1 98.12 84 LEU B N 1
ATOM 1598 C CA . LEU B 1 84 ? -0.747 -15.039 3.283 1 98.12 84 LEU B CA 1
ATOM 1599 C C . LEU B 1 84 ? -0.233 -15.906 4.43 1 98.12 84 LEU B C 1
ATOM 1601 O O . LEU B 1 84 ? 0.845 -15.648 4.969 1 98.12 84 LEU B O 1
ATOM 1605 N N . THR B 1 85 ? -0.981 -16.844 4.828 1 98.12 85 THR B N 1
ATOM 1606 C CA . THR B 1 85 ? -0.583 -17.812 5.852 1 98.12 85 THR B CA 1
ATOM 1607 C C . THR B 1 85 ? -0.019 -19.078 5.215 1 98.12 85 THR B C 1
ATOM 1609 O O . THR B 1 85 ? -0.668 -19.688 4.371 1 98.12 85 THR B O 1
ATOM 1612 N N . ILE B 1 86 ? 1.149 -19.438 5.527 1 97.06 86 ILE B N 1
ATOM 1613 C CA . ILE B 1 86 ? 1.797 -20.656 5.082 1 97.06 86 ILE B CA 1
ATOM 1614 C C . ILE B 1 86 ? 1.99 -21.609 6.266 1 97.06 86 ILE B C 1
ATOM 1616 O O . ILE B 1 86 ? 2.543 -21.203 7.297 1 97.06 86 ILE B O 1
ATOM 1620 N N . ARG B 1 87 ? 1.548 -22.812 6.137 1 96 87 ARG B N 1
ATOM 1621 C CA . ARG B 1 87 ? 1.643 -23.781 7.223 1 96 87 ARG B CA 1
ATOM 1622 C C . ARG B 1 87 ? 2.59 -24.922 6.855 1 96 87 ARG B C 1
ATOM 1624 O O . ARG B 1 87 ? 2.684 -25.312 5.688 1 96 87 ARG B O 1
ATOM 1631 N N . HIS B 1 88 ? 3.293 -25.328 7.809 1 90.88 88 HIS B N 1
ATOM 1632 C CA . HIS B 1 88 ? 4.117 -26.531 7.734 1 90.88 88 HIS B CA 1
ATOM 1633 C C . HIS B 1 88 ? 3.869 -27.453 8.93 1 90.88 88 HIS B C 1
ATOM 1635 O O . HIS B 1 88 ? 3.113 -27.094 9.836 1 90.88 88 HIS B O 1
ATOM 1641 N N . ASP B 1 89 ? 4.41 -28.641 8.883 1 86.56 89 ASP B N 1
ATOM 1642 C CA . ASP B 1 89 ? 4.188 -29.656 9.906 1 86.56 89 ASP B CA 1
ATOM 1643 C C . ASP B 1 89 ? 4.469 -29.109 11.305 1 86.56 89 ASP B C 1
ATOM 1645 O O . ASP B 1 89 ? 3.744 -29.406 12.25 1 86.56 89 ASP B O 1
ATOM 1649 N N . ASN B 1 90 ? 5.395 -28.344 11.484 1 84.88 90 ASN B N 1
ATOM 1650 C CA . ASN B 1 90 ? 5.789 -27.891 12.82 1 84.88 90 ASN B CA 1
ATOM 1651 C C . ASN B 1 90 ? 5.461 -26.406 13.031 1 84.88 90 ASN B C 1
ATOM 1653 O O . ASN B 1 90 ? 6.062 -25.75 13.875 1 84.88 90 ASN B O 1
ATOM 1657 N N . GLY B 1 91 ? 4.59 -25.953 12.305 1 91.19 91 GLY B N 1
ATOM 1658 C CA . GLY B 1 91 ? 4.238 -24.562 12.508 1 91.19 91 GLY B CA 1
ATOM 1659 C C . GLY B 1 91 ? 3.828 -23.859 11.234 1 91.19 91 GLY B C 1
ATOM 1660 O O . GLY B 1 91 ? 3.057 -24.391 10.438 1 91.19 91 GLY B O 1
ATOM 1661 N N . GLY B 1 92 ? 4.133 -22.562 11.148 1 96.12 92 GLY B N 1
ATOM 1662 C CA . GLY B 1 92 ? 3.783 -21.75 9.984 1 96.12 92 GLY B CA 1
ATOM 1663 C C . GLY B 1 92 ? 4.188 -20.297 10.133 1 96.12 92 GLY B C 1
ATOM 1664 O O . GLY B 1 92 ? 4.863 -19.922 11.102 1 96.12 92 GLY B O 1
ATOM 1665 N N . MET B 1 93 ? 3.957 -19.609 9.141 1 96.88 93 MET B N 1
ATOM 1666 C CA . MET B 1 93 ? 4.25 -18.188 9.141 1 96.88 93 MET B CA 1
ATOM 1667 C C . MET B 1 93 ? 3.146 -17.406 8.43 1 96.88 93 MET B C 1
ATOM 1669 O O . MET B 1 93 ? 2.369 -17.984 7.668 1 96.88 93 MET B O 1
ATOM 1673 N N . VAL B 1 94 ? 3.078 -16.156 8.781 1 97.88 94 VAL B N 1
ATOM 1674 C CA . VAL B 1 94 ? 2.158 -15.227 8.125 1 97.88 94 VAL B CA 1
ATOM 1675 C C . VAL B 1 94 ? 2.938 -14.055 7.535 1 97.88 94 VAL B C 1
ATOM 1677 O O . VAL B 1 94 ? 3.777 -13.461 8.211 1 97.88 94 VAL B O 1
ATOM 1680 N N . ILE B 1 95 ? 2.717 -13.836 6.297 1 97.44 95 ILE B N 1
ATOM 1681 C CA . ILE B 1 95 ? 3.209 -12.641 5.609 1 97.44 95 ILE B CA 1
ATOM 1682 C C . ILE B 1 95 ? 2.035 -11.742 5.238 1 97.44 95 ILE B C 1
ATOM 1684 O O . ILE B 1 95 ? 1.045 -12.203 4.664 1 97.44 95 ILE B O 1
ATOM 1688 N N . ALA B 1 96 ? 2.129 -10.461 5.555 1 98.31 96 ALA B N 1
ATOM 1689 C CA . ALA B 1 96 ? 1.05 -9.516 5.262 1 98.31 96 ALA B CA 1
ATOM 1690 C C . ALA B 1 96 ? 1.56 -8.336 4.438 1 98.31 96 ALA B C 1
ATOM 1692 O O . ALA B 1 96 ? 1.808 -7.258 4.977 1 98.31 96 ALA B O 1
ATOM 1693 N N . PRO B 1 97 ? 1.706 -8.5 3.139 1 98.69 97 PRO B N 1
ATOM 1694 C CA . PRO B 1 97 ? 2.24 -7.441 2.281 1 98.69 97 PRO B CA 1
ATOM 1695 C C . PRO B 1 97 ? 1.205 -6.363 1.962 1 98.69 97 PRO B C 1
ATOM 1697 O O . PRO B 1 97 ? 0.011 -6.562 2.201 1 98.69 97 PRO B O 1
ATOM 1700 N N . ILE B 1 98 ? 1.646 -5.258 1.591 1 98.81 98 ILE B N 1
ATOM 1701 C CA . ILE B 1 98 ? 0.879 -4.301 0.799 1 98.81 98 ILE B CA 1
ATOM 1702 C C . ILE B 1 98 ? 1.333 -4.355 -0.658 1 98.81 98 ILE B C 1
ATOM 1704 O O . ILE B 1 98 ? 2.469 -3.992 -0.976 1 98.81 98 ILE B O 1
ATOM 1708 N N . ASP B 1 99 ? 0.498 -4.797 -1.53 1 98.81 99 ASP B N 1
ATOM 1709 C CA . ASP B 1 99 ? 0.825 -4.902 -2.949 1 98.81 99 ASP B CA 1
ATOM 1710 C C . ASP B 1 99 ? 0.254 -3.727 -3.734 1 98.81 99 ASP B C 1
ATOM 1712 O O . ASP B 1 99 ? -0.861 -3.275 -3.463 1 98.81 99 ASP B O 1
ATOM 1716 N N . VAL B 1 100 ? 0.964 -3.217 -4.684 1 98.69 100 VAL B N 1
ATOM 1717 C CA . VAL B 1 100 ? 0.489 -2.244 -5.664 1 98.69 100 VAL B CA 1
ATOM 1718 C C . VAL B 1 100 ? 0.495 -2.865 -7.059 1 98.69 100 VAL B C 1
ATOM 1720 O O . VAL B 1 100 ? 1.508 -3.418 -7.492 1 98.69 100 VAL B O 1
ATOM 1723 N N . MET B 1 101 ? -0.667 -2.801 -7.738 1 98.69 101 MET B N 1
ATOM 1724 C CA . MET B 1 101 ? -0.809 -3.381 -9.07 1 98.69 101 MET B CA 1
ATOM 1725 C C . MET B 1 101 ? -1.233 -2.32 -10.086 1 98.69 101 MET B C 1
ATOM 1727 O O . MET B 1 101 ? -2.053 -1.454 -9.773 1 98.69 101 MET B O 1
ATOM 1731 N N . THR B 1 102 ? -0.708 -2.418 -11.25 1 98.38 102 THR B N 1
ATOM 1732 C CA . THR B 1 102 ? -1.204 -1.653 -12.383 1 98.38 102 THR B CA 1
ATOM 1733 C C . THR B 1 102 ? -1.835 -2.576 -13.422 1 98.38 102 THR B C 1
ATOM 1735 O O . THR B 1 102 ? -1.497 -3.76 -13.492 1 98.38 102 THR B O 1
ATOM 1738 N N . PHE B 1 103 ? -2.699 -2.023 -14.273 1 98.19 103 PHE B N 1
ATOM 1739 C CA . PHE B 1 103 ? -3.494 -2.811 -15.211 1 98.19 103 PHE B CA 1
ATOM 1740 C C . PHE B 1 103 ? -3.463 -2.189 -16.609 1 98.19 103 PHE B C 1
ATOM 1742 O O . PHE B 1 103 ? -3.385 -0.967 -16.734 1 98.19 103 PHE B O 1
ATOM 1749 N N . ASN B 1 104 ? -3.506 -3.004 -17.594 1 97.44 104 ASN B N 1
ATOM 1750 C CA . ASN B 1 104 ? -3.703 -2.492 -18.953 1 97.44 104 ASN B CA 1
ATOM 1751 C C . ASN B 1 104 ? -5.184 -2.43 -19.312 1 97.44 104 ASN B C 1
ATOM 1753 O O . ASN B 1 104 ? -6.043 -2.75 -18.484 1 97.44 104 ASN B O 1
ATOM 1757 N N . ASP B 1 105 ? -5.434 -1.995 -20.516 1 95.62 105 ASP B N 1
ATOM 1758 C CA . ASP B 1 105 ? -6.809 -1.755 -20.938 1 95.62 105 ASP B CA 1
ATOM 1759 C C . ASP B 1 105 ? -7.582 -3.066 -21.062 1 95.62 105 ASP B C 1
ATOM 1761 O O . ASP B 1 105 ? -8.812 -3.064 -21.125 1 95.62 105 ASP B O 1
ATOM 1765 N N . GLU B 1 106 ? -6.906 -4.152 -21.078 1 95.25 106 GLU B N 1
ATOM 1766 C CA . GLU B 1 106 ? -7.547 -5.461 -21.188 1 95.25 106 GLU B CA 1
ATOM 1767 C C . GLU B 1 106 ? -7.832 -6.051 -19.812 1 95.25 106 GLU B C 1
ATOM 1769 O O . GLU B 1 106 ? -8.367 -7.156 -19.703 1 95.25 106 GLU B O 1
ATOM 1774 N N . GLY B 1 107 ? -7.441 -5.352 -18.797 1 96.12 107 GLY B N 1
ATOM 1775 C CA . GLY B 1 107 ? -7.719 -5.801 -17.453 1 96.12 107 GLY B CA 1
ATOM 1776 C C . GLY B 1 107 ? -6.672 -6.762 -16.906 1 96.12 107 GLY B C 1
ATOM 1777 O O . GLY B 1 107 ? -6.895 -7.426 -15.898 1 96.12 107 GLY B O 1
ATOM 1778 N N . LYS B 1 108 ? -5.609 -6.871 -17.594 1 98.06 108 LYS B N 1
ATOM 1779 C CA . LYS B 1 108 ? -4.496 -7.699 -17.141 1 98.06 108 LYS B CA 1
ATOM 1780 C C . LYS B 1 108 ? -3.52 -6.891 -16.281 1 98.06 108 LYS B C 1
ATOM 1782 O O . LYS B 1 108 ? -3.328 -5.695 -16.516 1 98.06 108 LYS B O 1
ATOM 1787 N N . ILE B 1 109 ? -2.912 -7.59 -15.289 1 98.69 109 ILE B N 1
ATOM 1788 C CA . ILE B 1 109 ? -1.924 -6.93 -14.438 1 98.69 109 ILE B CA 1
ATOM 1789 C C . ILE B 1 109 ? -0.657 -6.652 -15.25 1 98.69 109 ILE B C 1
ATOM 1791 O O . ILE B 1 109 ? -0.082 -7.562 -15.844 1 98.69 109 ILE B O 1
ATOM 1795 N N . THR B 1 110 ? -0.204 -5.398 -15.25 1 98.75 110 THR B N 1
ATOM 1796 C CA . THR B 1 110 ? 1.011 -5.055 -15.977 1 98.75 110 THR B CA 1
ATOM 1797 C C . THR B 1 110 ? 2.207 -4.977 -15.039 1 98.75 110 THR B C 1
ATOM 1799 O O . THR B 1 110 ? 3.355 -5.098 -15.469 1 98.75 110 THR B O 1
ATOM 1802 N N . SER B 1 111 ? 1.955 -4.715 -13.82 1 98.75 111 SER B N 1
ATOM 1803 C CA . SER B 1 111 ? 3.016 -4.719 -12.82 1 98.75 111 SER B CA 1
ATOM 1804 C C . SER B 1 111 ? 2.459 -5.012 -11.43 1 98.75 111 SER B C 1
ATOM 1806 O O . SER B 1 111 ? 1.313 -4.672 -11.133 1 98.75 111 SER B O 1
ATOM 1808 N N . MET B 1 112 ? 3.256 -5.641 -10.609 1 98.75 112 MET B N 1
ATOM 1809 C CA . MET B 1 112 ? 2.977 -5.867 -9.195 1 98.75 112 MET B CA 1
ATOM 1810 C C . MET B 1 112 ? 4.227 -5.633 -8.344 1 98.75 112 MET B C 1
ATOM 1812 O O . MET B 1 112 ? 5.293 -6.168 -8.648 1 98.75 112 MET B O 1
ATOM 1816 N N . ARG B 1 113 ? 4.105 -4.766 -7.418 1 98.56 113 ARG B N 1
ATOM 1817 C CA . ARG B 1 113 ? 5.137 -4.547 -6.41 1 98.56 113 ARG B CA 1
ATOM 1818 C C . ARG B 1 113 ? 4.629 -4.906 -5.016 1 98.56 113 ARG B C 1
ATOM 1820 O O . ARG B 1 113 ? 3.611 -4.379 -4.566 1 98.56 113 ARG B O 1
ATOM 1827 N N . ALA B 1 114 ? 5.297 -5.84 -4.398 1 98.62 114 ALA B N 1
ATOM 1828 C CA . ALA B 1 114 ? 4.883 -6.309 -3.076 1 98.62 114 ALA B CA 1
ATOM 1829 C C . ALA B 1 114 ? 5.758 -5.699 -1.982 1 98.62 114 ALA B C 1
ATOM 1831 O O . ALA B 1 114 ? 6.938 -6.035 -1.864 1 98.62 114 ALA B O 1
ATOM 1832 N N . PHE B 1 115 ? 5.168 -4.844 -1.183 1 98.56 115 PHE B N 1
ATOM 1833 C CA . PHE B 1 115 ? 5.867 -4.16 -0.098 1 98.56 115 PHE B CA 1
ATOM 1834 C C . PHE B 1 115 ? 5.879 -5.02 1.16 1 98.56 115 PHE B C 1
ATOM 1836 O O . PHE B 1 115 ? 4.883 -5.086 1.883 1 98.56 115 PHE B O 1
ATOM 1843 N N . TRP B 1 116 ? 6.996 -5.668 1.463 1 97.69 116 TRP B N 1
ATOM 1844 C CA . TRP B 1 116 ? 7.297 -6.398 2.691 1 97.69 116 TRP B CA 1
ATOM 1845 C C . TRP B 1 116 ? 8.773 -6.77 2.754 1 97.69 116 TRP B C 1
ATOM 1847 O O . TRP B 1 116 ? 9.484 -6.684 1.752 1 97.69 116 TRP B O 1
ATOM 1857 N N . THR B 1 117 ? 9.289 -7.004 3.928 1 95.75 117 THR B N 1
ATOM 1858 C CA . THR B 1 117 ? 10.625 -7.543 4.141 1 95.75 117 THR B CA 1
ATOM 1859 C C . THR B 1 117 ? 10.578 -8.766 5.055 1 95.75 117 THR B C 1
ATOM 1861 O O . THR B 1 117 ? 9.523 -9.094 5.605 1 95.75 117 THR B O 1
ATOM 1864 N N . GLN B 1 118 ? 11.719 -9.367 5.195 1 94.31 118 GLN B N 1
ATOM 1865 C CA . GLN B 1 118 ? 11.812 -10.531 6.07 1 94.31 118 GLN B CA 1
ATOM 1866 C C . GLN B 1 118 ? 11.453 -10.172 7.508 1 94.31 118 GLN B C 1
ATOM 1868 O O . GLN B 1 118 ? 10.945 -11.016 8.25 1 94.31 118 GLN B O 1
ATOM 1873 N N . ASP B 1 119 ? 11.703 -8.914 7.859 1 94.25 119 ASP B N 1
ATOM 1874 C CA . ASP B 1 119 ? 11.422 -8.453 9.219 1 94.25 119 ASP B CA 1
ATOM 1875 C C . ASP B 1 119 ? 9.914 -8.383 9.477 1 94.25 119 ASP B C 1
ATOM 1877 O O . ASP B 1 119 ? 9.484 -8.258 10.625 1 94.25 119 ASP B O 1
ATOM 1881 N N . ASP B 1 120 ? 9.094 -8.555 8.43 1 97.19 120 ASP B N 1
ATOM 1882 C CA . ASP B 1 120 ? 7.652 -8.406 8.555 1 97.19 120 ASP B CA 1
ATOM 1883 C C . ASP B 1 120 ? 6.973 -9.758 8.742 1 97.19 120 ASP B C 1
ATOM 1885 O O . ASP B 1 120 ? 5.758 -9.828 8.93 1 97.19 120 ASP B O 1
ATOM 1889 N N . ILE B 1 121 ? 7.727 -10.828 8.703 1 96.81 121 ILE B N 1
ATOM 1890 C CA . ILE B 1 121 ? 7.18 -12.172 8.82 1 96.81 121 ILE B CA 1
ATOM 1891 C C . ILE B 1 121 ? 6.801 -12.453 10.273 1 96.81 121 ILE B C 1
ATOM 1893 O O . ILE B 1 121 ? 7.566 -12.141 11.188 1 96.81 121 ILE B O 1
ATOM 1897 N N . LYS B 1 122 ? 5.594 -12.938 10.445 1 97 122 LYS B N 1
ATOM 1898 C CA . LYS B 1 122 ? 5.152 -13.414 11.75 1 97 122 LYS B CA 1
ATOM 1899 C C . LYS B 1 122 ? 5.152 -14.938 11.805 1 97 122 LYS B C 1
ATOM 1901 O O . LYS B 1 122 ? 4.453 -15.594 11.023 1 97 122 LYS B O 1
ATOM 1906 N N . GLN B 1 123 ? 5.84 -15.492 12.75 1 95 123 GLN B N 1
ATOM 1907 C CA . GLN B 1 123 ? 5.863 -16.938 12.914 1 95 123 GLN B CA 1
ATOM 1908 C C . GLN B 1 123 ? 4.645 -17.422 13.688 1 95 123 GLN B C 1
ATOM 1910 O O . GLN B 1 123 ? 4.188 -16.766 14.625 1 95 123 GLN B O 1
ATOM 1915 N N . LEU B 1 124 ? 4.215 -18.547 13.266 1 92.19 124 LEU B N 1
ATOM 1916 C CA . LEU B 1 124 ? 3.078 -19.172 13.945 1 92.19 124 LEU B CA 1
ATOM 1917 C C . LEU B 1 124 ? 3.543 -20.25 14.906 1 92.19 124 LEU B C 1
ATOM 1919 O O . LEU B 1 124 ? 4.535 -20.938 14.648 1 92.19 124 LEU B O 1
#

Solvent-accessible surface area (backbone atoms only — not comparable to full-atom values): 12295 Å² total; per-residue (Å²): 112,82,40,37,40,69,54,48,54,48,50,54,51,48,50,30,51,28,62,33,72,38,52,24,64,61,52,35,65,48,39,33,66,76,14,34,39,24,70,40,55,90,44,76,69,37,61,22,40,68,49,46,23,54,57,39,49,72,53,47,84,54,50,42,41,39,43,78,74,48,76,24,60,42,48,45,37,34,38,34,33,32,38,40,36,38,51,51,98,89,37,33,36,36,40,63,35,43,36,40,36,34,41,45,59,83,61,24,31,42,33,37,39,29,31,38,51,82,88,59,55,40,79,90,114,81,40,37,41,68,53,48,53,49,51,54,51,48,49,31,51,30,62,34,75,41,49,23,64,62,54,34,65,48,38,33,66,77,15,35,38,24,70,40,56,89,44,76,69,36,60,22,42,68,48,46,22,55,57,38,48,72,52,46,83,53,50,41,41,38,42,80,75,48,77,26,61,42,48,44,38,36,40,33,32,32,38,40,36,37,52,52,97,91,37,33,36,35,41,64,34,43,35,39,37,33,41,44,60,84,61,25,31,42,32,37,40,30,31,38,51,80,89,58,53,40,78,89

Foldseek 3Di:
DAFFQVLLVVLVVVLQVCLQANALLVNLVLADQFAWEAPAPPDDIQTGSVSSSVVCNVSNVWNKHKDWDDKDTGRFKIWTWIWIWTADPVWTKIDIWIKIFGHDRVNGTRYIYTYDDPVRIGTD/DAFFQVLLVVLVVVLQVCLQANALLSNLVLADQQAWEAPAPPDDIQTGSVSSSVVCNVSNVWNKHKDWDAKDTGRFKIWTWIWIWTADPVWTKIDIWIKIFGHDRVNGTRYIYTYDDPVRIGTD